Protein AF-0000000068883410 (afdb_homodimer)

Foldseek 3Di:
DPPVPQQEEEEDLVLLLCCLVVVDPSNVLSVLLLVLCVVSNHAYEYEPVSLVVLLVVQLVVLCVVQPDDPDPVSVVVSVVCSVPSSVVSSVVCVVRHDYFYQDPVLQVQLVVCCVLPVDSVLSSSQSSCVVVPGQAYEDPPPSSCVSVVNHYDYSVRSSVVSD/DPPPPQQEEEEDLVLLLCCLVVVDPSNVLSVLLLVLCVVSNHAYEYEPVSLVVLLVVQLVVLCVVQPDDPDPVSVVVSVVCSVPSSVVSSVVCVVRHDYFYQDPVLQVQLVVCCVLPVDSVLSSSQSSCVVVPGQAYEDPPPSSCVSVVRHYDYSVRSSVVSD

Organism: Bifidobacterium longum (strain NCC 2705) (NCBI:txid206672)

Nearest PDB structures (foldseek):
  5h4g-assembly1_B  TM=7.090E-01  e=4.208E-05  Pyrococcus horikoshii OT3
  7vwo-assembly3_I  TM=6.735E-01  e=4.541E-04  Mycobacterium tuberculosis H37Rv
  7by2-assembly1_B-2  TM=7.505E-01  e=1.339E-03  Klebsiella pneumoniae
  8d82-assembly1_D  TM=2.517E-01  e=3.786E+00  Homo sapiens
  2fe1-assembly1_A-2  TM=7.809E-01  e=4.037E-05  Pyrobaculum aerophilum str. IM2

Radius of gyration: 21.02 Å; Cα contacts (8 Å, |Δi|>4): 506; chains: 2; bounding box: 51×69×48 Å

Solvent-accessible surface area (backbone atoms only — not comparable to full-atom values): 16869 Å² total; per-residue (Å²): 127,83,70,83,69,73,49,27,35,22,48,33,56,66,44,52,46,18,43,74,67,53,46,65,78,49,13,58,42,33,44,45,37,55,53,47,28,56,76,66,66,30,44,38,30,30,50,40,62,39,47,47,50,47,31,52,52,47,22,50,51,41,46,67,74,42,59,84,61,89,47,64,66,58,41,49,50,32,55,51,46,34,67,46,49,20,57,52,48,46,52,52,47,60,73,65,25,51,53,34,53,39,30,50,67,38,52,52,54,16,59,69,37,43,88,71,46,88,42,64,59,62,30,37,52,53,38,34,26,57,76,68,61,31,66,29,37,34,38,84,53,63,66,60,29,69,64,35,61,88,40,38,37,35,46,67,56,50,38,64,70,66,102,127,84,71,82,70,73,50,28,38,22,48,34,58,67,43,51,47,18,42,74,66,54,47,64,78,50,13,58,41,31,43,45,38,55,50,47,29,57,75,67,66,29,45,38,30,31,50,40,61,39,46,48,50,48,30,53,52,48,21,50,50,40,46,65,74,43,58,84,61,89,47,64,66,58,40,48,49,31,53,51,47,35,68,47,49,20,58,53,49,45,50,52,47,61,72,64,26,52,54,35,53,38,31,49,66,36,52,52,54,16,60,70,37,42,90,72,47,86,42,62,58,61,29,38,53,54,38,34,26,55,75,69,62,31,64,29,36,34,40,84,53,64,68,61,29,69,65,35,60,90,40,39,38,35,44,67,54,51,38,63,69,68,102

Secondary structure (DSSP, 8-state):
-------EEEEPHHHHHHHHTT-HHHHHHHHHHHHHHHHTTPEEEEEHHHHHHHHHHHHHHHHHHS---S-HHHHHHHHHHHHHHHHHHHHHHHHHSEEEPB-HHHHHHHHTTTTT-S-HHHHHHHHHHHHTT-SEEE---HHHHHHSTTTEE-HHHHHHHH-/-------EEEEPHHHHHHHHTT-HHHHHHHHHHHHHHHHTTPEEEEEHHHHHHHHHHHHHHHHHHS---S-HHHHHHHHHHHHHHHHHHHHHHHHHSEEEPB-HHHHHHHHHTTTT-S-HHHHHHHHHHHHTT-SEEE---HHHHHHSTTTEE-HHHHHHHH-

InterPro domains:
  IPR002716 PIN domain [PF13470] (8-141)
  IPR029060 PIN-like domain superfamily [SSF88723] (6-145)

pLDDT: mean 94.66, std 9.84, range [26.55, 98.88]

Structure (mmCIF, N/CA/C/O backbone):
data_AF-0000000068883410-model_v1
#
loop_
_entity.id
_entity.type
_entity.pdbx_description
1 polymer 'PIN domain-containing protein'
#
loop_
_atom_site.group_PDB
_atom_site.id
_atom_site.type_symbol
_atom_site.label_atom_id
_atom_site.label_alt_id
_atom_site.label_comp_id
_atom_site.label_asym_id
_atom_site.label_entity_id
_atom_site.label_seq_id
_atom_site.pdbx_PDB_ins_code
_atom_site.Cartn_x
_atom_site.Cartn_y
_atom_site.Cartn_z
_atom_site.occupancy
_atom_site.B_iso_or_equiv
_atom_site.auth_seq_id
_atom_site.auth_comp_id
_atom_site.auth_asym_id
_atom_site.auth_atom_id
_atom_site.pdbx_PDB_model_num
ATOM 1 N N . MET A 1 1 ? -18.891 35.688 4.352 1 27.83 1 MET A N 1
ATOM 2 C CA . MET A 1 1 ? -18.547 34.5 3.533 1 27.83 1 MET A CA 1
ATOM 3 C C . MET A 1 1 ? -18 33.375 4.398 1 27.83 1 MET A C 1
ATOM 5 O O . MET A 1 1 ? -17.031 33.562 5.129 1 27.83 1 MET A O 1
ATOM 9 N N . THR A 1 2 ? -18.703 32.594 4.91 1 36.28 2 THR A N 1
ATOM 10 C CA . THR A 1 2 ? -18.453 31.531 5.875 1 36.28 2 THR A CA 1
ATOM 11 C C . THR A 1 2 ? -17.25 30.688 5.457 1 36.28 2 THR A C 1
ATOM 13 O O . THR A 1 2 ? -17.25 30.109 4.371 1 36.28 2 THR A O 1
ATOM 16 N N . ASP A 1 3 ? -15.922 31.062 5.625 1 40.47 3 ASP A N 1
ATOM 17 C CA . ASP A 1 3 ? -14.586 30.516 5.438 1 40.47 3 ASP A CA 1
ATOM 18 C C . ASP A 1 3 ? -14.586 29 5.605 1 40.47 3 ASP A C 1
ATOM 20 O O . ASP A 1 3 ? -14.93 28.484 6.676 1 40.47 3 ASP A O 1
ATOM 24 N N . VAL A 1 4 ? -15.219 28.25 4.707 1 49.94 4 VAL A N 1
ATOM 25 C CA . VAL A 1 4 ? -15.398 26.797 4.809 1 49.94 4 VAL A CA 1
ATOM 26 C C . VAL A 1 4 ? -14.242 26.188 5.59 1 49.94 4 VAL A C 1
ATOM 28 O O . VAL A 1 4 ? -13.117 26.125 5.09 1 49.94 4 VAL A O 1
ATOM 31 N N . SER A 1 5 ? -14.109 26.312 6.961 1 68 5 SER A N 1
ATOM 32 C CA . SER A 1 5 ? -13.188 25.953 8.031 1 68 5 SER A CA 1
ATOM 33 C C . SER A 1 5 ? -12.656 24.531 7.836 1 68 5 SER A C 1
ATOM 35 O O . SER A 1 5 ? -13.406 23.625 7.449 1 68 5 SER A O 1
ATOM 37 N N . MET A 1 6 ? -11.328 24.562 7.387 1 83.94 6 MET A N 1
ATOM 38 C CA . MET A 1 6 ? -10.594 23.297 7.293 1 83.94 6 MET A CA 1
ATOM 39 C C . MET A 1 6 ? -10.844 22.422 8.516 1 83.94 6 MET A C 1
ATOM 41 O O . MET A 1 6 ? -10.328 22.719 9.602 1 83.94 6 MET A O 1
ATOM 45 N N . GLN A 1 7 ? -11.773 21.453 8.375 1 93.31 7 GLN A N 1
ATOM 46 C CA . GLN A 1 7 ? -12.133 20.594 9.5 1 93.31 7 GLN A CA 1
ATOM 47 C C . GLN A 1 7 ? -11.391 19.25 9.43 1 93.31 7 GLN A C 1
ATOM 49 O O . GLN A 1 7 ? -11.125 18.625 10.461 1 93.31 7 GLN A O 1
ATOM 54 N N . ARG A 1 8 ? -11.07 18.797 8.219 1 98.06 8 ARG A N 1
ATOM 55 C CA . ARG A 1 8 ? -10.375 17.531 7.992 1 98.06 8 ARG A CA 1
ATOM 56 C C . ARG A 1 8 ? -9.305 17.672 6.91 1 98.06 8 ARG A C 1
ATOM 58 O O . ARG A 1 8 ? -9.57 18.219 5.84 1 98.06 8 ARG A O 1
ATOM 65 N N . ILE A 1 9 ? -8.133 17.219 7.164 1 98.5 9 ILE A N 1
ATOM 66 C CA . ILE A 1 9 ? -7.105 17.234 6.133 1 98.5 9 ILE A CA 1
ATOM 67 C C . ILE A 1 9 ? -6.41 15.875 6.07 1 98.5 9 ILE A C 1
ATOM 69 O O . ILE A 1 9 ? -6.207 15.227 7.098 1 98.5 9 ILE A O 1
ATOM 73 N N . LEU A 1 10 ? -6.156 15.383 4.926 1 98.88 10 LEU A N 1
ATOM 74 C CA . LEU A 1 10 ? -5.406 14.148 4.75 1 98.88 10 LEU A CA 1
ATOM 75 C C . LEU A 1 10 ? -3.928 14.438 4.512 1 98.88 10 LEU A C 1
ATOM 77 O O . LEU A 1 10 ? -3.582 15.25 3.648 1 98.88 10 LEU A O 1
ATOM 81 N N . LEU A 1 11 ? -3.1 13.852 5.309 1 98.88 11 LEU A N 1
ATOM 82 C CA . LEU A 1 11 ? -1.655 14.023 5.195 1 98.88 11 LEU A CA 1
ATOM 83 C C . LEU A 1 11 ? -1.06 13 4.234 1 98.88 11 LEU A C 1
ATOM 85 O O . LEU A 1 11 ? -1.261 11.797 4.402 1 98.88 11 LEU A O 1
ATOM 89 N N . ASP A 1 12 ? -0.407 13.469 3.266 1 98.38 12 ASP A N 1
ATOM 90 C CA . ASP A 1 12 ? 0.327 12.594 2.357 1 98.38 12 ASP A CA 1
ATOM 91 C C . ASP A 1 12 ? 1.385 11.789 3.107 1 98.38 12 ASP A C 1
ATOM 93 O O . ASP A 1 12 ? 1.812 12.18 4.195 1 98.38 12 ASP A O 1
ATOM 97 N N . THR A 1 13 ? 1.767 10.688 2.545 1 98.12 13 THR A N 1
ATOM 98 C CA . THR A 1 13 ? 2.686 9.766 3.203 1 98.12 13 THR A CA 1
ATOM 99 C C . THR A 1 13 ? 4.004 10.461 3.535 1 98.12 13 THR A C 1
ATOM 101 O O . THR A 1 13 ? 4.516 10.336 4.648 1 98.12 13 THR A O 1
ATOM 104 N N . ASN A 1 14 ? 4.52 11.266 2.574 1 96.88 14 ASN A N 1
ATOM 105 C CA . ASN A 1 14 ? 5.828 11.883 2.768 1 96.88 14 ASN A CA 1
ATOM 106 C C . ASN A 1 14 ? 5.789 12.945 3.863 1 96.88 14 ASN A C 1
ATOM 108 O O . ASN A 1 14 ? 6.781 13.156 4.566 1 96.88 14 ASN A O 1
ATOM 112 N N . VAL A 1 15 ? 4.668 13.617 4.043 1 98.12 15 VAL A N 1
ATOM 113 C CA . VAL A 1 15 ? 4.523 14.602 5.117 1 98.12 15 VAL A CA 1
ATOM 114 C C . VAL A 1 15 ? 4.57 13.891 6.469 1 98.12 15 VAL A C 1
ATOM 116 O O . VAL A 1 15 ? 5.223 14.367 7.402 1 98.12 15 VAL A O 1
ATOM 119 N N . LEU A 1 16 ? 3.904 12.766 6.586 1 98.5 16 LEU A N 1
ATOM 120 C CA . LEU A 1 16 ? 3.941 11.969 7.809 1 98.5 16 LEU A CA 1
ATOM 121 C C . LEU A 1 16 ? 5.355 11.477 8.094 1 98.5 16 LEU A C 1
ATOM 123 O O . LEU A 1 16 ? 5.812 11.523 9.242 1 98.5 16 LEU A O 1
ATOM 127 N N . LEU A 1 17 ? 6.055 11.031 7.062 1 97.88 17 LEU A N 1
ATOM 128 C CA . LEU A 1 17 ? 7.418 10.547 7.23 1 97.88 17 LEU A CA 1
ATOM 129 C C . LEU A 1 17 ? 8.344 11.672 7.684 1 97.88 17 LEU A C 1
ATOM 131 O O . LEU A 1 17 ? 9.25 11.445 8.492 1 97.88 17 LEU A O 1
ATOM 135 N N . ASP A 1 18 ? 8.141 12.891 7.121 1 97.25 18 ASP A N 1
ATOM 136 C CA . ASP A 1 18 ? 8.914 14.047 7.555 1 97.25 18 ASP A CA 1
ATOM 137 C C . ASP A 1 18 ? 8.766 14.281 9.062 1 97.25 18 ASP A C 1
ATOM 139 O O . ASP A 1 18 ? 9.742 14.562 9.75 1 97.25 18 ASP A O 1
ATOM 143 N N . TYR A 1 19 ? 7.609 14.109 9.516 1 97.5 19 TYR A N 1
ATOM 144 C CA . TYR A 1 19 ? 7.316 14.297 10.93 1 97.5 19 TYR A CA 1
ATOM 145 C C . TYR A 1 19 ? 7.91 13.164 11.766 1 97.5 19 TYR A C 1
ATOM 147 O O . TYR A 1 19 ? 8.602 13.414 12.758 1 97.5 19 TYR A O 1
ATOM 155 N N . LEU A 1 20 ? 7.707 11.898 11.383 1 97.5 20 LEU A N 1
ATOM 156 C CA . LEU A 1 20 ? 8.023 10.711 12.172 1 97.5 20 LEU A CA 1
ATOM 157 C C . LEU A 1 20 ? 9.531 10.508 12.258 1 97.5 20 LEU A C 1
ATOM 159 O O . LEU A 1 20 ? 10.047 10.102 13.305 1 97.5 20 LEU A O 1
ATOM 163 N N . LEU A 1 21 ? 10.266 10.812 11.148 1 94.81 21 LEU A N 1
ATOM 164 C CA . LEU A 1 21 ? 11.695 10.539 11.086 1 94.81 21 LEU A CA 1
ATOM 165 C C . LEU A 1 21 ? 12.508 11.82 11.234 1 94.81 21 LEU A C 1
ATOM 167 O O . LEU A 1 21 ? 13.734 11.805 11.094 1 94.81 21 LEU A O 1
ATOM 171 N N . HIS A 1 22 ? 11.781 12.961 11.492 1 92.75 22 HIS A N 1
ATOM 172 C CA . HIS A 1 22 ? 12.43 14.25 11.695 1 92.75 22 HIS A CA 1
ATOM 173 C C . HIS A 1 22 ? 13.422 14.555 10.57 1 92.75 22 HIS A C 1
ATOM 175 O O . HIS A 1 22 ? 14.578 14.875 10.836 1 92.75 22 HIS A O 1
ATOM 181 N N . ARG A 1 23 ? 12.93 14.406 9.438 1 89.12 23 ARG A N 1
ATOM 182 C CA . ARG A 1 23 ? 13.773 14.586 8.266 1 89.12 23 ARG A CA 1
ATOM 183 C C . ARG A 1 23 ? 14.039 16.062 7.996 1 89.12 23 ARG A C 1
ATOM 185 O O . ARG A 1 23 ? 13.227 16.734 7.359 1 89.12 23 ARG A O 1
ATOM 192 N N . ASP A 1 24 ? 14.984 16.734 8.602 1 84.5 24 ASP A N 1
ATOM 193 C CA . ASP A 1 24 ? 15.57 18.062 8.406 1 84.5 24 ASP A CA 1
ATOM 194 C C . ASP A 1 24 ? 14.492 19.141 8.43 1 84.5 24 ASP A C 1
ATOM 196 O O . ASP A 1 24 ? 13.664 19.188 9.344 1 84.5 24 ASP A O 1
ATOM 200 N N . ASP A 1 25 ? 14.602 20.062 7.266 1 82.25 25 ASP A N 1
ATOM 201 C CA . ASP A 1 25 ? 13.719 21.219 7.184 1 82.25 25 ASP A CA 1
ATOM 202 C C . AS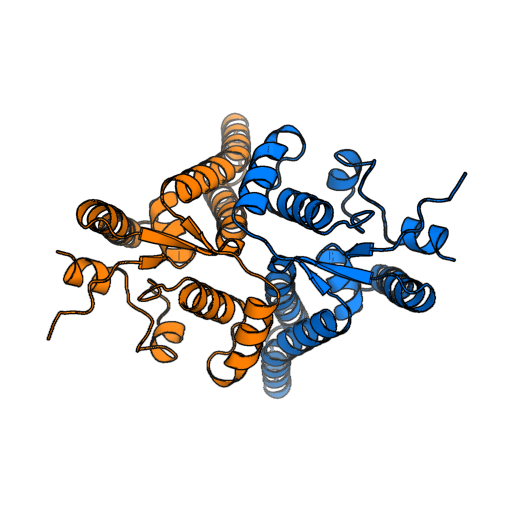P A 1 25 ? 12.266 20.781 7 1 82.25 25 ASP A C 1
ATOM 204 O O . ASP A 1 25 ? 11.344 21.453 7.492 1 82.25 25 ASP A O 1
ATOM 208 N N . HIS A 1 26 ? 12.055 19.719 6.52 1 87.88 26 HIS A N 1
ATOM 209 C CA . HIS A 1 26 ? 10.703 19.234 6.32 1 87.88 26 HIS A CA 1
ATOM 210 C C . HIS A 1 26 ? 10.062 18.828 7.645 1 87.88 26 HIS A C 1
ATOM 212 O O . HIS A 1 26 ? 8.836 18.875 7.793 1 87.88 26 HIS A O 1
ATOM 218 N N . ALA A 1 27 ? 10.914 18.531 8.539 1 93.75 27 ALA A N 1
ATOM 219 C CA . ALA A 1 27 ? 10.414 18.094 9.844 1 93.75 27 ALA A CA 1
ATOM 220 C C . ALA A 1 27 ? 9.711 19.234 10.57 1 93.75 27 ALA A C 1
ATOM 222 O O . ALA A 1 27 ? 8.625 19.047 11.125 1 93.75 27 ALA A O 1
ATOM 223 N N . LYS A 1 28 ? 10.297 20.422 10.516 1 94.88 28 LYS A N 1
ATOM 224 C CA . LYS A 1 28 ? 9.727 21.578 11.219 1 94.88 28 LYS A CA 1
ATOM 225 C C . LYS A 1 28 ? 8.352 21.922 10.672 1 94.88 28 LYS A C 1
ATOM 227 O O . LYS A 1 28 ? 7.422 22.203 11.438 1 94.88 28 LYS A O 1
ATOM 232 N N . MET A 1 29 ? 8.242 21.922 9.414 1 95.44 29 MET A N 1
ATOM 233 C CA . MET A 1 29 ? 6.969 22.25 8.789 1 95.44 29 MET A CA 1
ATOM 234 C C . MET A 1 29 ? 5.918 21.188 9.086 1 95.44 29 MET A C 1
ATOM 236 O O . MET A 1 29 ? 4.762 21.516 9.359 1 95.44 29 MET A O 1
ATOM 240 N N . ALA A 1 30 ? 6.266 19.953 8.953 1 97.38 30 ALA A N 1
ATOM 241 C CA . ALA A 1 30 ? 5.352 18.859 9.266 1 97.38 30 ALA A CA 1
ATOM 242 C C . ALA A 1 30 ? 4.895 18.922 10.727 1 97.38 30 ALA A C 1
ATOM 244 O O . ALA A 1 30 ? 3.717 18.719 11.023 1 97.38 30 ALA A O 1
ATOM 245 N N . GLU A 1 31 ? 5.859 19.234 11.594 1 97.25 31 GLU A N 1
ATOM 246 C CA . GLU A 1 31 ? 5.539 19.391 13.016 1 97.25 31 GLU A CA 1
ATOM 247 C C . GLU A 1 31 ? 4.543 20.516 13.234 1 97.25 31 GLU A C 1
ATOM 249 O O . GLU A 1 31 ? 3.611 20.391 14.031 1 97.25 31 GLU A O 1
ATOM 254 N N . ALA A 1 32 ? 4.801 21.594 12.578 1 96.94 32 ALA A N 1
ATOM 255 C CA . ALA A 1 32 ? 3.898 22.75 12.688 1 96.94 32 ALA A CA 1
ATOM 256 C C . ALA A 1 32 ? 2.496 22.391 12.203 1 96.94 32 ALA A C 1
ATOM 258 O O . ALA A 1 32 ? 1.502 22.797 12.812 1 96.94 32 ALA A O 1
ATOM 259 N N . VAL A 1 33 ? 2.359 21.625 11.133 1 97.31 33 VAL A N 1
ATOM 260 C CA . VAL A 1 33 ? 1.067 21.172 10.625 1 97.31 33 VAL A CA 1
ATOM 261 C C . VAL A 1 33 ? 0.343 20.359 11.688 1 97.31 33 VAL A C 1
ATOM 263 O O . VAL A 1 33 ? -0.839 20.578 11.953 1 97.31 33 VAL A O 1
ATOM 266 N N . MET A 1 34 ? 1.041 19.453 12.312 1 97.25 34 MET A N 1
ATOM 267 C CA . MET A 1 34 ? 0.454 18.594 13.344 1 97.25 34 MET A CA 1
ATOM 268 C C . MET A 1 34 ? 0.001 19.422 14.539 1 97.25 34 MET A C 1
ATOM 270 O O . MET A 1 34 ? -1.107 19.234 15.047 1 97.25 34 MET A O 1
ATOM 274 N N . GLU A 1 35 ? 0.875 20.312 14.961 1 96.44 35 GLU A N 1
ATOM 275 C CA . GLU A 1 35 ? 0.597 21.141 16.141 1 96.44 35 GLU A CA 1
ATOM 276 C C . GLU A 1 35 ? -0.593 22.062 15.891 1 96.44 35 GLU A C 1
ATOM 278 O O . GLU A 1 35 ? -1.497 22.156 16.719 1 96.44 35 GLU A O 1
ATOM 283 N N . LEU A 1 36 ? -0.567 22.719 14.789 1 95.44 36 LEU A N 1
ATOM 284 C CA . LEU A 1 36 ? -1.645 23.641 14.453 1 95.44 36 LEU A CA 1
ATOM 285 C C . LEU A 1 36 ? -2.945 22.891 14.195 1 95.44 36 LEU A C 1
ATOM 287 O O . LEU A 1 36 ? -4.027 23.391 14.508 1 95.44 36 LEU A O 1
ATOM 291 N N . GLY A 1 37 ? -2.826 21.688 13.539 1 95.31 37 GLY A N 1
ATOM 292 C CA . GLY A 1 37 ? -4.008 20.859 13.406 1 95.31 37 GLY A CA 1
ATOM 293 C C . GLY A 1 37 ? -4.668 20.547 14.734 1 95.31 37 GLY A C 1
ATOM 294 O O . GLY A 1 37 ? -5.883 20.672 14.875 1 95.31 37 GLY A O 1
ATOM 295 N N . ALA A 1 38 ? -3.887 20.172 15.695 1 94.56 38 ALA A N 1
ATOM 296 C CA . ALA A 1 38 ? -4.383 19.859 17.031 1 94.56 38 ALA A CA 1
ATOM 297 C C . ALA A 1 38 ? -4.973 21.094 17.703 1 94.56 38 ALA A C 1
ATOM 299 O O . ALA A 1 38 ? -6.07 21.047 18.25 1 94.56 38 ALA A O 1
ATOM 300 N N . LYS A 1 39 ? -4.301 22.203 17.656 1 95.44 39 LYS A N 1
ATOM 301 C CA . LYS A 1 39 ? -4.715 23.453 18.297 1 95.44 39 LYS A CA 1
ATOM 302 C C . LYS A 1 39 ? -6.055 23.938 17.734 1 95.44 39 LYS A C 1
ATOM 304 O O . LYS A 1 39 ? -6.871 24.5 18.469 1 95.44 39 LYS A O 1
ATOM 309 N N . ASN A 1 40 ? -6.254 23.75 16.469 1 96.12 40 ASN A N 1
ATOM 310 C CA . ASN A 1 40 ? -7.453 24.234 15.805 1 96.12 40 ASN A CA 1
ATOM 311 C C . ASN A 1 40 ? -8.523 23.156 15.703 1 96.12 40 ASN A C 1
ATOM 313 O O . ASN A 1 40 ? -9.492 23.297 14.961 1 96.12 40 ASN A O 1
ATOM 317 N N . ASN A 1 41 ? -8.297 22.031 16.328 1 96.19 41 ASN A N 1
ATOM 318 C CA . ASN A 1 41 ? -9.234 20.922 16.391 1 96.19 41 ASN A CA 1
ATOM 319 C C . ASN A 1 41 ? -9.539 20.375 15 1 96.19 41 ASN A C 1
ATOM 321 O O . ASN A 1 41 ? -10.703 20.125 14.664 1 96.19 41 ASN A O 1
ATOM 325 N N . ILE A 1 42 ? -8.57 20.344 14.18 1 97.81 42 ILE A N 1
ATOM 326 C CA . ILE A 1 42 ? -8.68 19.766 12.844 1 97.81 42 ILE A CA 1
ATOM 327 C C . ILE A 1 42 ? -8.43 18.266 12.922 1 97.81 42 ILE A C 1
ATOM 329 O O . ILE A 1 42 ? -7.508 17.812 13.602 1 97.81 42 ILE A O 1
ATOM 333 N N . THR A 1 43 ? -9.273 17.484 12.25 1 98.31 43 THR A N 1
ATOM 334 C CA . THR A 1 43 ? -9.062 16.047 12.156 1 98.31 43 THR A CA 1
ATOM 335 C C . THR A 1 43 ? -8.008 15.719 11.102 1 98.31 43 THR A C 1
ATOM 337 O O . THR A 1 43 ? -8.156 16.078 9.938 1 98.31 43 THR A O 1
ATOM 340 N N . LEU A 1 44 ? -6.988 15.07 11.508 1 98.69 44 LEU A N 1
ATOM 341 C CA . LEU A 1 44 ? -5.953 14.625 10.586 1 98.69 44 LEU A CA 1
ATOM 342 C C . LEU A 1 44 ? -6.246 13.211 10.086 1 98.69 44 LEU A C 1
ATOM 344 O O . LEU A 1 44 ? -6.621 12.336 10.867 1 98.69 44 LEU A O 1
ATOM 348 N N . LEU A 1 45 ? -6.117 13.047 8.797 1 98.88 45 LEU A N 1
ATOM 349 C CA . LEU A 1 45 ? -6.414 11.766 8.172 1 98.88 45 LEU A CA 1
ATOM 350 C C . LEU A 1 45 ? -5.16 11.164 7.551 1 98.88 45 LEU A C 1
ATOM 352 O O . LEU A 1 45 ? -4.266 11.891 7.113 1 98.88 45 LEU A O 1
ATOM 356 N N . CYS A 1 46 ? -5.133 9.875 7.551 1 98.88 46 CYS A N 1
ATOM 357 C CA . CYS A 1 46 ? -4.109 9.078 6.883 1 98.88 46 CYS A CA 1
ATOM 358 C C . CYS A 1 46 ? -4.742 7.93 6.098 1 98.88 46 CYS A C 1
ATOM 360 O O . CYS A 1 46 ? -5.559 7.184 6.633 1 98.88 46 CYS A O 1
ATOM 362 N N . ALA A 1 47 ? -4.398 7.828 4.836 1 98.81 47 ALA A N 1
ATOM 363 C CA . ALA A 1 47 ? -4.879 6.676 4.078 1 98.81 47 ALA A CA 1
ATOM 364 C C . ALA A 1 47 ? -4.293 5.375 4.629 1 98.81 47 ALA A C 1
ATOM 366 O O . ALA A 1 47 ? -3.115 5.32 4.984 1 98.81 47 ALA A O 1
ATOM 367 N N . SER A 1 48 ? -5.078 4.309 4.688 1 98.69 48 SER A N 1
ATOM 368 C CA . SER A 1 48 ? -4.633 3.035 5.242 1 98.69 48 SER A CA 1
ATOM 369 C C . SER A 1 48 ? -3.404 2.512 4.508 1 98.69 48 SER A C 1
ATOM 371 O O . SER A 1 48 ? -2.498 1.949 5.125 1 98.69 48 SER A O 1
ATOM 373 N N . LEU A 1 49 ? -3.314 2.754 3.221 1 97.62 49 LEU A N 1
ATOM 374 C CA . LEU A 1 49 ? -2.191 2.271 2.422 1 97.62 49 LEU A CA 1
ATOM 375 C C . LEU A 1 49 ? -0.896 2.959 2.838 1 97.62 49 LEU A C 1
ATOM 377 O O . LEU A 1 49 ? 0.191 2.406 2.652 1 97.62 49 LEU A O 1
ATOM 381 N N . SER A 1 50 ? -0.957 4.16 3.396 1 98.31 50 SER A N 1
ATOM 382 C CA . SER A 1 50 ? 0.225 4.918 3.787 1 98.31 50 SER A CA 1
ATOM 383 C C . SER A 1 50 ? 0.943 4.262 4.961 1 98.31 50 SER A C 1
ATOM 385 O O . SER A 1 50 ? 2.164 4.375 5.09 1 98.31 50 SER A O 1
ATOM 387 N N . LEU A 1 51 ? 0.196 3.541 5.809 1 98.44 51 LEU A N 1
ATOM 388 C CA . LEU A 1 51 ? 0.798 2.914 6.98 1 98.44 51 LEU A CA 1
ATOM 389 C C . LEU A 1 51 ? 1.835 1.875 6.57 1 98.44 51 LEU A C 1
ATOM 391 O O . LEU A 1 51 ? 2.91 1.795 7.168 1 98.44 51 LEU A O 1
ATOM 395 N N . LYS A 1 52 ? 1.487 1.097 5.57 1 96.69 52 LYS A N 1
ATOM 396 C CA . LYS A 1 52 ? 2.457 0.105 5.113 1 96.69 52 LYS A CA 1
ATOM 397 C C . LYS A 1 52 ? 3.695 0.776 4.527 1 96.69 52 LYS A C 1
ATOM 399 O O . LYS A 1 52 ? 4.816 0.318 4.746 1 96.69 52 LYS A O 1
ATOM 404 N N . ASP A 1 53 ? 3.486 1.866 3.787 1 97.06 53 ASP A N 1
ATOM 405 C CA . ASP A 1 53 ? 4.609 2.605 3.223 1 97.06 53 ASP A CA 1
ATOM 406 C C . ASP A 1 53 ? 5.488 3.197 4.324 1 97.06 53 ASP A C 1
ATOM 408 O O . ASP A 1 53 ? 6.715 3.199 4.211 1 97.06 53 ASP A O 1
ATOM 412 N N . ILE A 1 54 ? 4.891 3.676 5.312 1 98 54 ILE A N 1
ATOM 413 C CA . ILE A 1 54 ? 5.609 4.25 6.441 1 98 54 ILE A CA 1
ATOM 414 C C . ILE A 1 54 ? 6.457 3.176 7.117 1 98 54 ILE A C 1
ATOM 416 O O . ILE A 1 54 ? 7.621 3.406 7.445 1 98 54 ILE A O 1
ATOM 420 N N . ALA A 1 55 ? 5.902 2.004 7.309 1 97.5 55 ALA A N 1
ATOM 421 C CA . ALA A 1 55 ? 6.641 0.896 7.91 1 97.5 55 ALA A CA 1
ATOM 422 C C . ALA A 1 55 ? 7.875 0.548 7.078 1 97.5 55 ALA A C 1
ATOM 424 O O . ALA A 1 55 ? 8.984 0.466 7.609 1 97.5 55 ALA A O 1
ATOM 425 N N . TYR A 1 56 ? 7.645 0.464 5.844 1 95.19 56 TYR A N 1
ATOM 426 C CA . TYR A 1 56 ? 8.719 0.084 4.934 1 95.19 56 TYR A CA 1
ATOM 427 C C . TYR A 1 56 ? 9.789 1.167 4.867 1 95.19 56 TYR A C 1
ATOM 429 O O . TYR A 1 56 ? 10.977 0.881 5.012 1 95.19 56 TYR A O 1
ATOM 437 N N . LEU A 1 57 ? 9.398 2.387 4.672 1 96.19 57 LEU A N 1
ATOM 438 C CA . LEU A 1 57 ? 10.32 3.488 4.434 1 96.19 57 LEU A CA 1
ATOM 439 C C . LEU A 1 57 ? 11.078 3.85 5.711 1 96.19 57 LEU A C 1
ATOM 441 O O . LEU A 1 57 ? 12.242 4.25 5.652 1 96.19 57 LEU A O 1
ATOM 445 N N . SER A 1 58 ? 10.438 3.734 6.82 1 97.19 58 SER A N 1
ATOM 446 C CA . SER A 1 58 ? 11.125 4.008 8.078 1 97.19 58 SER A CA 1
ATOM 447 C C . SER A 1 58 ? 12.188 2.951 8.367 1 97.19 58 SER A C 1
ATOM 449 O O . SER A 1 58 ? 13.289 3.277 8.812 1 97.19 58 SER A O 1
ATOM 451 N N . SER A 1 59 ? 11.898 1.686 8.117 1 96.44 59 SER A N 1
ATOM 452 C CA . SER A 1 59 ? 12.891 0.625 8.258 1 96.44 59 SER A CA 1
ATOM 453 C C . SER A 1 59 ? 14.078 0.852 7.328 1 96.44 59 SER A C 1
ATOM 455 O O . SER A 1 59 ? 15.234 0.723 7.746 1 96.44 59 SER A O 1
ATOM 457 N N . SER A 1 60 ? 13.758 1.187 6.109 1 94.56 60 SER A N 1
ATOM 458 C CA . SER A 1 60 ? 14.797 1.433 5.113 1 94.56 60 SER A CA 1
ATOM 459 C C . SER A 1 60 ? 15.688 2.605 5.516 1 94.56 60 SER A C 1
ATOM 461 O O . SER A 1 60 ? 16.906 2.566 5.32 1 94.56 60 SER A O 1
ATOM 463 N N . ALA A 1 61 ? 15.086 3.631 6.035 1 93.5 61 ALA A N 1
ATOM 464 C CA . ALA A 1 61 ? 15.828 4.809 6.473 1 93.5 61 ALA A CA 1
ATOM 465 C C . ALA A 1 61 ? 16.828 4.445 7.562 1 93.5 61 ALA A C 1
ATOM 467 O O . ALA A 1 61 ? 17.984 4.91 7.539 1 93.5 61 ALA A O 1
ATOM 468 N N . ILE A 1 62 ? 16.453 3.584 8.477 1 93.56 62 ILE A N 1
ATOM 469 C CA . ILE A 1 62 ? 17.328 3.152 9.562 1 93.56 62 ILE A CA 1
ATOM 470 C C . ILE A 1 62 ? 18.484 2.324 9 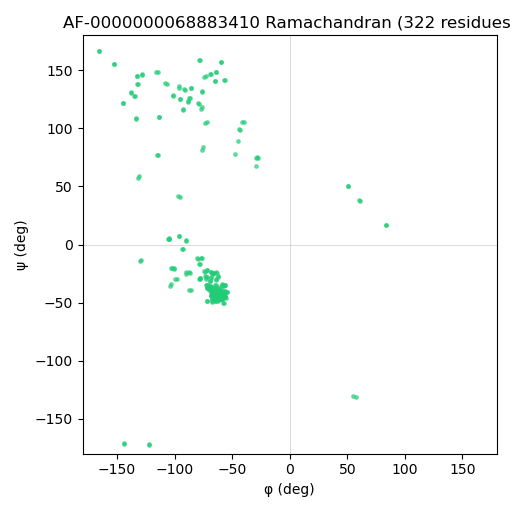1 93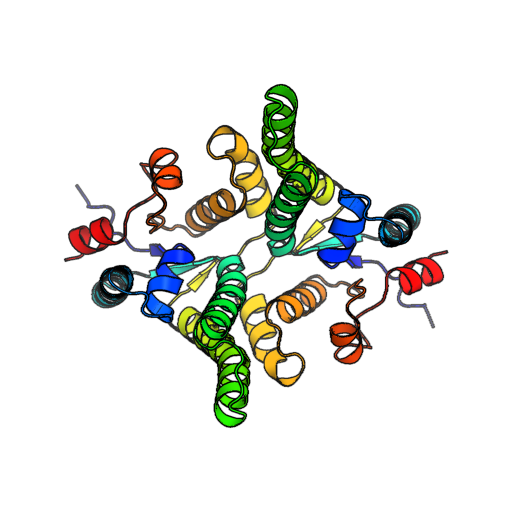.56 62 ILE A C 1
ATOM 472 O O . ILE A 1 62 ? 19.641 2.531 9.367 1 93.56 62 ILE A O 1
ATOM 476 N N . ARG A 1 63 ? 18.188 1.46 8.109 1 92.62 63 ARG A N 1
ATOM 477 C CA . ARG A 1 63 ? 19.203 0.594 7.523 1 92.62 63 ARG A CA 1
ATOM 478 C C . ARG A 1 63 ? 20.219 1.407 6.734 1 92.62 63 ARG A C 1
ATOM 480 O O . ARG A 1 63 ? 21.406 1.05 6.68 1 92.62 63 ARG A O 1
ATOM 487 N N . ARG A 1 64 ? 19.766 2.43 6.117 1 91.81 64 ARG A N 1
ATOM 488 C CA . ARG A 1 64 ? 20.641 3.293 5.34 1 91.81 64 ARG A CA 1
ATOM 489 C C . ARG A 1 64 ? 21.531 4.125 6.25 1 91.81 64 ARG A C 1
ATOM 491 O O . ARG A 1 64 ? 22.703 4.383 5.922 1 91.81 64 ARG A O 1
ATOM 498 N N . GLU A 1 65 ? 20.969 4.539 7.332 1 88.75 65 GLU A N 1
ATOM 499 C CA . GLU A 1 65 ? 21.703 5.379 8.273 1 88.75 65 GLU A CA 1
ATOM 500 C C . GLU A 1 65 ? 22.766 4.574 9.008 1 88.75 65 GLU A C 1
ATOM 502 O O . GLU A 1 65 ? 23.859 5.082 9.281 1 88.75 65 GLU A O 1
ATOM 507 N N . PHE A 1 66 ? 22.406 3.307 9.289 1 89.31 66 PHE A N 1
ATOM 508 C CA . PHE A 1 66 ? 23.328 2.441 10.023 1 89.31 66 PHE A CA 1
ATOM 509 C C . PHE A 1 66 ? 23.797 1.289 9.148 1 89.31 66 PHE A C 1
ATOM 511 O O . PHE A 1 66 ? 23.391 0.142 9.352 1 89.31 66 PHE A O 1
ATOM 518 N N . LYS A 1 67 ? 24.672 1.521 8.289 1 88.19 67 LYS A N 1
ATOM 519 C CA . LYS A 1 67 ? 25.156 0.468 7.406 1 88.19 67 LYS A CA 1
ATOM 520 C C . LYS A 1 67 ? 25.984 -0.559 8.18 1 88.19 67 LYS A C 1
ATOM 522 O O . LYS A 1 67 ? 26.656 -0.215 9.156 1 88.19 67 LYS A O 1
ATOM 527 N N . PRO A 1 68 ? 25.828 -1.742 7.68 1 86.62 68 PRO A N 1
ATOM 528 C CA . PRO A 1 68 ? 26.641 -2.742 8.375 1 86.62 68 PRO A CA 1
ATOM 529 C C . PRO A 1 68 ? 28.125 -2.395 8.375 1 86.62 68 PRO A C 1
ATOM 531 O O . PRO A 1 68 ? 28.641 -1.863 7.383 1 86.62 68 PRO A O 1
ATOM 534 N N . ASN A 1 69 ? 28.719 -2.684 9.5 1 90.75 69 ASN A N 1
ATOM 535 C CA . ASN A 1 69 ? 30.156 -2.451 9.695 1 90.75 69 ASN A CA 1
ATOM 536 C C . ASN A 1 69 ? 30.797 -3.545 10.547 1 90.75 69 ASN A C 1
ATOM 538 O O . ASN A 1 69 ? 30.203 -4.613 10.727 1 90.75 69 ASN A O 1
ATOM 542 N N . GLU A 1 70 ? 31.969 -3.262 10.867 1 91.19 70 GLU A N 1
ATOM 543 C CA . GLU A 1 70 ? 32.688 -4.32 11.578 1 91.19 70 GLU A CA 1
ATOM 544 C C . GLU A 1 70 ? 32.281 -4.383 13.047 1 91.19 70 GLU A C 1
ATOM 546 O O . GLU A 1 70 ? 32.531 -5.371 13.727 1 91.19 70 GLU A O 1
ATOM 551 N N . SER A 1 71 ? 31.688 -3.363 13.469 1 93.25 71 SER A N 1
ATOM 552 C CA . SER A 1 71 ? 31.281 -3.307 14.867 1 93.25 71 SER A CA 1
ATOM 553 C C . SER A 1 71 ? 30.031 -4.156 15.125 1 93.25 71 SER A C 1
ATOM 555 O O . SER A 1 71 ? 28.969 -3.879 14.586 1 93.25 71 SER A O 1
ATOM 557 N N . GLU A 1 72 ? 30.188 -5.145 15.922 1 92.88 72 GLU A N 1
ATOM 558 C CA . GLU A 1 72 ? 29.078 -6.027 16.281 1 92.88 72 GLU A CA 1
ATOM 559 C C . GLU A 1 72 ? 27.969 -5.266 16.984 1 92.88 72 GLU A C 1
ATOM 561 O O . GLU A 1 72 ? 26.781 -5.496 16.734 1 92.88 72 GLU A O 1
ATOM 566 N N . VAL A 1 73 ? 28.344 -4.375 17.828 1 92.12 73 VAL A N 1
ATOM 567 C CA . VAL A 1 73 ? 27.391 -3.594 18.609 1 92.12 73 VAL A CA 1
ATOM 568 C C . VAL A 1 73 ? 26.562 -2.717 17.688 1 92.12 73 VAL A C 1
ATOM 570 O O . VAL A 1 73 ? 25.328 -2.645 17.828 1 92.12 73 VAL A O 1
ATOM 573 N N . GLU A 1 74 ? 27.188 -2.123 16.703 1 90.5 74 GLU A N 1
ATOM 574 C CA . GLU A 1 74 ? 26.484 -1.258 15.766 1 90.5 74 GLU A CA 1
ATOM 575 C C . GLU A 1 74 ? 25.547 -2.064 14.875 1 90.5 74 GLU A C 1
ATOM 577 O O . GLU A 1 74 ? 24.422 -1.629 14.586 1 90.5 74 GLU A O 1
ATOM 582 N N . ASN A 1 75 ? 25.984 -3.191 14.555 1 93.38 75 ASN A N 1
ATOM 583 C CA . ASN A 1 75 ? 25.156 -4.062 13.727 1 93.38 75 ASN A CA 1
ATOM 584 C C . ASN A 1 75 ? 23.938 -4.562 14.5 1 93.38 75 ASN A C 1
ATOM 586 O O . ASN A 1 75 ? 22.828 -4.648 13.945 1 93.38 75 ASN A O 1
ATOM 590 N N . PHE A 1 76 ? 24.234 -4.816 15.695 1 93.31 76 PHE A N 1
ATOM 591 C CA . PHE A 1 76 ? 23.141 -5.219 16.562 1 93.31 76 PHE A CA 1
ATOM 592 C C . PHE A 1 76 ? 22.141 -4.082 16.719 1 93.31 76 PHE A C 1
ATOM 594 O O . PHE A 1 76 ? 20.922 -4.289 16.625 1 93.31 76 PHE A O 1
ATOM 601 N N . THR A 1 77 ? 22.625 -2.895 16.969 1 92 77 THR A N 1
ATOM 602 C CA . THR A 1 77 ? 21.781 -1.716 17.141 1 92 77 THR A CA 1
ATOM 603 C C . THR A 1 77 ? 20.984 -1.432 15.875 1 92 77 THR A C 1
ATOM 605 O O . THR A 1 77 ? 19.797 -1.12 15.945 1 92 77 THR A O 1
ATOM 608 N N . ARG A 1 78 ? 21.516 -1.525 14.766 1 92.62 78 ARG A N 1
ATOM 609 C CA . ARG A 1 78 ? 20.875 -1.354 13.477 1 92.62 78 ARG A CA 1
ATOM 610 C C . ARG A 1 78 ? 19.703 -2.326 13.312 1 92.62 78 ARG A C 1
ATOM 612 O O . ARG A 1 78 ? 18.609 -1.932 12.906 1 92.62 78 ARG A O 1
ATOM 619 N N . GLY A 1 79 ? 19.969 -3.602 13.578 1 92.38 79 GLY A N 1
ATOM 620 C CA . GLY A 1 79 ? 18.922 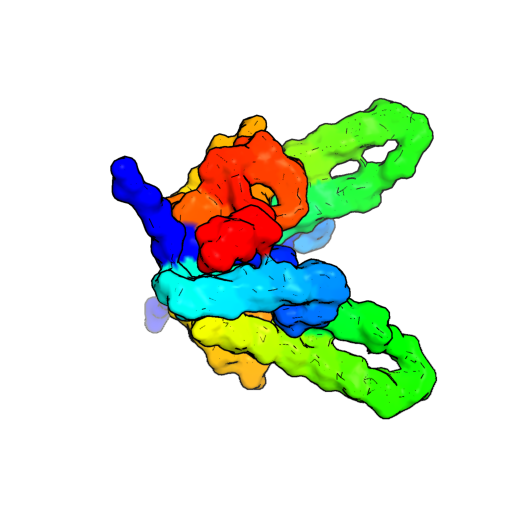-4.613 13.531 1 92.38 79 GLY A CA 1
ATOM 621 C C . GLY A 1 79 ? 17.781 -4.332 14.477 1 92.38 79 GLY A C 1
ATOM 622 O O . GLY A 1 79 ? 16.609 -4.438 14.086 1 92.38 79 GLY A O 1
ATOM 623 N N . PHE A 1 80 ? 18.172 -3.914 15.617 1 93.69 80 PHE A N 1
ATOM 624 C CA . PHE A 1 80 ? 17.188 -3.621 16.656 1 93.69 80 PHE A CA 1
ATOM 625 C C . PHE A 1 80 ? 16.312 -2.441 16.25 1 93.69 80 PHE A C 1
ATOM 627 O O . PHE A 1 80 ? 15.086 -2.529 16.312 1 93.69 80 PHE A O 1
ATOM 634 N N . LEU A 1 81 ? 16.891 -1.425 15.789 1 94.06 81 LEU A N 1
ATOM 635 C CA . LEU A 1 81 ? 16.156 -0.221 15.414 1 94.06 81 LEU A CA 1
ATOM 636 C C . LEU A 1 81 ? 15.32 -0.463 14.172 1 94.06 81 LEU A C 1
ATOM 638 O O . LEU A 1 81 ? 14.172 -0.02 14.094 1 94.06 81 LEU A O 1
ATOM 642 N N . SER A 1 82 ? 15.836 -1.198 13.234 1 94.56 82 SER A N 1
ATOM 643 C CA . SER A 1 82 ? 15.133 -1.442 11.984 1 94.56 82 SER A CA 1
ATOM 644 C C . SER A 1 82 ? 13.898 -2.303 12.203 1 94.56 82 SER A C 1
ATOM 646 O O . SER A 1 82 ? 12.945 -2.248 11.414 1 94.56 82 SER A O 1
ATOM 648 N N . SER A 1 83 ? 13.914 -3.078 13.297 1 93.25 83 SER A N 1
ATOM 649 C CA . SER A 1 83 ? 12.789 -3.955 13.594 1 93.25 83 SER A CA 1
ATOM 650 C C . SER A 1 83 ? 11.75 -3.248 14.453 1 93.25 83 SER A C 1
ATOM 652 O O . SER A 1 83 ? 10.57 -3.604 14.43 1 93.25 83 SER A O 1
ATOM 654 N N . ARG A 1 84 ? 12.109 -2.242 15.227 1 95.38 84 ARG A N 1
ATOM 655 C CA . ARG A 1 84 ? 11.227 -1.644 16.219 1 95.38 84 ARG A CA 1
ATOM 656 C C . ARG A 1 84 ? 10.664 -0.316 15.719 1 95.38 84 ARG A C 1
ATOM 658 O O . ARG A 1 84 ? 9.492 -0.001 15.961 1 95.38 84 ARG A O 1
ATOM 665 N N . VAL A 1 85 ? 11.367 0.449 14.977 1 96.56 85 VAL A N 1
ATOM 666 C CA . VAL A 1 85 ? 11.031 1.819 14.609 1 96.56 85 VAL A CA 1
ATOM 667 C C . VAL A 1 85 ? 9.781 1.825 13.734 1 96.56 85 VAL A C 1
ATOM 669 O O . VAL A 1 85 ? 8.867 2.627 13.953 1 96.56 85 VAL A O 1
ATOM 672 N N . PRO A 1 86 ? 9.664 0.904 12.781 1 97.62 86 PRO A N 1
ATOM 673 C CA . PRO A 1 86 ? 8.453 0.898 11.953 1 97.62 86 PRO A CA 1
ATOM 674 C C . PRO A 1 86 ? 7.176 0.758 12.773 1 97.62 86 PRO A C 1
ATOM 676 O O . PRO A 1 86 ? 6.191 1.453 12.516 1 97.62 86 PRO A O 1
ATOM 679 N N . TRP A 1 87 ? 7.113 -0.035 13.758 1 98.12 87 TRP A N 1
ATOM 680 C CA . TRP A 1 87 ? 5.93 -0.271 14.578 1 98.12 87 TRP A CA 1
ATOM 681 C C . TRP A 1 87 ? 5.609 0.948 15.438 1 98.12 87 TRP A C 1
ATOM 683 O O . TRP A 1 87 ? 4.438 1.281 15.641 1 98.12 87 TRP A O 1
ATOM 693 N N . ARG A 1 88 ? 6.609 1.58 15.906 1 97.88 88 ARG A N 1
ATOM 694 C CA . ARG A 1 88 ? 6.402 2.816 16.656 1 97.88 88 ARG A CA 1
ATOM 695 C C . ARG A 1 88 ? 5.82 3.906 15.758 1 97.88 88 ARG A C 1
ATOM 697 O O . ARG A 1 88 ? 4.953 4.672 16.188 1 97.88 88 ARG A O 1
ATOM 704 N N . CYS A 1 89 ? 6.359 3.975 14.539 1 98.44 89 CYS A N 1
ATOM 705 C CA . CYS A 1 89 ? 5.836 4.949 13.586 1 98.44 89 CYS A CA 1
ATOM 706 C C . CYS A 1 89 ? 4.359 4.699 13.305 1 98.44 89 CYS A C 1
ATOM 708 O O . CYS A 1 89 ? 3.555 5.633 13.312 1 98.44 89 CYS A O 1
ATOM 710 N N . ILE A 1 90 ? 3.975 3.447 13.062 1 98.62 90 ILE A N 1
ATOM 711 C CA . ILE A 1 90 ? 2.584 3.092 12.805 1 98.62 90 ILE A CA 1
ATOM 712 C C . ILE A 1 90 ? 1.721 3.482 14 1 98.62 90 ILE A C 1
ATOM 714 O O . ILE A 1 90 ? 0.655 4.082 13.836 1 98.62 90 ILE A O 1
ATOM 718 N N . GLU A 1 91 ? 2.164 3.166 15.125 1 98.44 91 GLU A N 1
ATOM 719 C CA . GLU A 1 91 ? 1.44 3.471 16.359 1 98.44 91 GLU A CA 1
ATOM 720 C C . GLU A 1 91 ? 1.196 4.973 16.5 1 98.44 91 GLU A C 1
ATOM 722 O O . GLU A 1 91 ? 0.085 5.398 16.812 1 98.44 91 GLU A O 1
ATOM 727 N N . GLN A 1 92 ? 2.205 5.719 16.266 1 98.19 92 GLN A N 1
ATOM 728 C CA . GLN A 1 92 ? 2.094 7.168 16.359 1 98.19 92 GLN A CA 1
ATOM 729 C C . GLN A 1 92 ? 1.077 7.711 15.367 1 98.19 92 GLN A C 1
ATOM 731 O O . GLN A 1 92 ? 0.274 8.586 15.703 1 98.19 92 GLN A O 1
ATOM 736 N N . VAL A 1 93 ? 1.078 7.23 14.18 1 98.69 93 VAL A N 1
ATOM 737 C CA . VAL A 1 93 ? 0.128 7.684 13.164 1 98.69 93 VAL A CA 1
ATOM 738 C C . VAL A 1 93 ? -1.295 7.348 13.609 1 98.69 93 VAL A C 1
ATOM 740 O O . VAL A 1 93 ? -2.201 8.18 13.484 1 98.69 93 VAL A O 1
ATOM 743 N N . LYS A 1 94 ? -1.475 6.152 14.086 1 98.19 94 LYS A N 1
ATOM 744 C CA . LYS A 1 94 ? -2.803 5.711 14.508 1 98.19 94 LYS A CA 1
ATOM 745 C C . LYS A 1 94 ? -3.32 6.562 15.664 1 98.19 94 LYS A C 1
ATOM 747 O O . LYS A 1 94 ? -4.531 6.734 15.82 1 98.19 94 LYS A O 1
ATOM 752 N N . GLU A 1 95 ? -2.414 7.066 16.406 1 97.25 95 GLU A N 1
ATOM 753 C CA . GLU A 1 95 ? -2.791 7.918 17.531 1 97.25 95 GLU A CA 1
ATOM 754 C C . GLU A 1 95 ? -3.166 9.32 17.062 1 97.25 95 GLU A C 1
ATOM 756 O O . GLU A 1 95 ? -4.031 9.969 17.656 1 97.25 95 GLU A O 1
ATOM 761 N N . MET A 1 96 ? -2.598 9.75 15.977 1 97.19 96 MET A N 1
ATOM 762 C CA . MET A 1 96 ? -2.717 11.156 15.594 1 97.19 96 MET A CA 1
ATOM 763 C C . MET A 1 96 ? -3.729 11.328 14.469 1 97.19 96 MET A C 1
ATOM 765 O O . MET A 1 96 ? -4.273 12.422 14.281 1 97.19 96 MET A O 1
ATOM 769 N N . CYS A 1 97 ? -3.975 10.25 13.789 1 98.56 97 CYS A N 1
ATOM 770 C CA . CYS A 1 97 ? -4.781 10.367 12.578 1 98.56 97 CYS A CA 1
ATOM 771 C C . CYS A 1 97 ? -5.941 9.383 12.594 1 98.56 97 CYS A C 1
ATOM 773 O O . CYS A 1 97 ? -5.812 8.273 13.133 1 98.56 97 CYS A O 1
ATOM 775 N N . ASP A 1 98 ? -7.078 9.805 12.008 1 98.5 98 ASP A N 1
ATOM 776 C CA . ASP A 1 98 ? -8.07 8.82 11.586 1 98.5 98 ASP A CA 1
ATOM 777 C C . ASP A 1 98 ? -7.633 8.109 10.305 1 98.5 98 ASP A C 1
ATOM 779 O O . ASP A 1 98 ? -7.211 8.758 9.344 1 98.5 98 ASP A O 1
ATOM 783 N N . ILE A 1 99 ? -7.73 6.82 10.305 1 98.88 99 ILE A N 1
ATOM 784 C CA . ILE A 1 99 ? -7.297 6.035 9.148 1 98.88 99 ILE A CA 1
ATOM 785 C C . ILE A 1 99 ? -8.438 5.918 8.148 1 98.88 99 ILE A C 1
ATOM 787 O O . ILE A 1 99 ? -9.539 5.48 8.492 1 98.88 99 ILE A O 1
ATOM 791 N N . VAL A 1 100 ? -8.141 6.293 6.953 1 98.69 100 VAL A N 1
ATOM 792 C CA . VAL A 1 100 ? -9.125 6.285 5.879 1 98.69 100 VAL A CA 1
ATOM 793 C C . VAL A 1 100 ? -9.008 4.992 5.074 1 98.69 100 VAL A C 1
ATOM 795 O O . VAL A 1 100 ? -7.902 4.582 4.707 1 98.69 100 VAL A O 1
ATOM 798 N N . ALA A 1 101 ? -10.172 4.41 4.797 1 98.62 101 ALA A N 1
ATOM 799 C CA . ALA A 1 101 ? -10.211 3.125 4.102 1 98.62 101 ALA A CA 1
ATOM 800 C C . ALA A 1 101 ? -9.852 3.289 2.625 1 98.62 101 ALA A C 1
ATOM 802 O O . ALA A 1 101 ? -10.18 4.309 2.012 1 98.62 101 ALA A O 1
ATOM 803 N N . VAL A 1 102 ? -9.203 2.352 2.098 1 98.75 102 VAL A N 1
ATOM 804 C CA . VAL A 1 102 ? -9.039 2.172 0.659 1 98.75 102 VAL A CA 1
ATOM 805 C C . VAL A 1 102 ? -9.75 0.894 0.214 1 98.75 102 VAL A C 1
ATOM 807 O O . VAL A 1 102 ? -9.328 -0.211 0.561 1 98.75 102 VAL A O 1
ATOM 810 N N . ASP A 1 103 ? -10.828 1.069 -0.505 1 98.56 103 ASP A N 1
ATOM 811 C CA . ASP A 1 103 ? -11.648 -0.065 -0.918 1 98.56 103 ASP A CA 1
ATOM 812 C C . ASP A 1 103 ? -11.781 -0.123 -2.438 1 98.56 103 ASP A C 1
ATOM 814 O O . ASP A 1 103 ? -11.055 0.572 -3.156 1 98.56 103 ASP A O 1
ATOM 818 N N . GLU A 1 104 ? -12.625 -1.008 -2.891 1 98.44 104 GLU A N 1
ATOM 819 C CA . GLU A 1 104 ? -12.789 -1.217 -4.324 1 98.44 104 GLU A CA 1
ATOM 820 C C . GLU A 1 104 ? -13.211 0.072 -5.027 1 98.44 104 GLU A C 1
ATOM 822 O O . GLU A 1 104 ? -12.695 0.396 -6.102 1 98.44 104 GLU A O 1
ATOM 827 N N . SER A 1 105 ? -14.125 0.744 -4.434 1 98.69 105 SER A N 1
ATOM 828 C CA . SER A 1 105 ? -14.578 2.006 -5.016 1 98.69 105 SER A CA 1
ATOM 829 C C . SER A 1 105 ? -13.43 3.012 -5.098 1 98.69 105 SER A C 1
ATOM 831 O O . SER A 1 105 ? -13.305 3.738 -6.086 1 98.69 105 SER A O 1
ATOM 833 N N . THR A 1 106 ? -12.617 3.104 -4.047 1 98.81 106 THR A N 1
ATOM 834 C CA . THR A 1 106 ? -11.453 3.977 -4.062 1 98.81 106 THR A CA 1
ATOM 835 C C . THR A 1 106 ? -10.531 3.623 -5.223 1 98.81 106 THR A C 1
ATOM 837 O O . THR A 1 106 ? -10.062 4.508 -5.945 1 98.81 106 THR A O 1
ATOM 840 N N . CYS A 1 107 ? -10.289 2.324 -5.41 1 98.81 107 CYS A N 1
ATOM 841 C CA . CYS A 1 107 ? -9.398 1.853 -6.461 1 98.81 107 CYS A CA 1
ATOM 842 C C . CYS A 1 107 ? -9.969 2.166 -7.844 1 98.81 107 CYS A C 1
ATOM 844 O O . CYS A 1 107 ? -9.234 2.594 -8.734 1 98.81 107 CYS A O 1
ATOM 846 N N . ASP A 1 108 ? -11.258 2.031 -7.992 1 98.69 108 ASP A N 1
ATOM 847 C CA . ASP A 1 108 ? -11.914 2.316 -9.266 1 98.69 108 ASP A CA 1
ATOM 848 C C . ASP A 1 108 ? -11.797 3.795 -9.625 1 98.69 108 ASP A C 1
ATOM 850 O O . ASP A 1 108 ? -11.445 4.141 -10.758 1 98.69 108 ASP A O 1
ATOM 854 N N . LYS A 1 109 ? -12.07 4.574 -8.703 1 98.75 109 LYS A N 1
ATOM 855 C CA . LYS A 1 109 ? -12.023 6.016 -8.938 1 98.75 109 LYS A CA 1
ATOM 856 C C . LYS A 1 109 ? -10.594 6.484 -9.195 1 98.75 109 LYS A C 1
ATOM 858 O O . LYS A 1 109 ? -10.359 7.34 -10.047 1 98.75 109 LYS A O 1
ATOM 863 N N . ALA A 1 110 ? -9.641 5.934 -8.43 1 98.75 110 ALA A N 1
ATOM 864 C CA . ALA A 1 110 ? -8.242 6.273 -8.656 1 98.75 110 ALA A CA 1
ATOM 865 C C . ALA A 1 110 ? -7.805 5.879 -10.07 1 98.75 110 ALA A C 1
ATOM 867 O O . ALA A 1 110 ? -7.082 6.625 -10.734 1 98.75 110 ALA A O 1
ATOM 868 N N . PHE A 1 111 ? -8.258 4.703 -10.484 1 98.56 111 PHE A N 1
ATOM 869 C CA . PHE A 1 111 ? -7.953 4.227 -11.828 1 98.56 111 PHE A CA 1
ATOM 870 C C . PHE A 1 111 ? -8.469 5.199 -12.875 1 98.56 111 PHE A C 1
ATOM 872 O O . PHE A 1 111 ? -7.801 5.453 -13.883 1 98.56 111 PHE A O 1
ATOM 879 N N . SER A 1 112 ? -9.57 5.824 -12.617 1 98.19 112 SER A N 1
ATOM 880 C CA . SER A 1 112 ? -10.211 6.723 -13.57 1 98.19 112 SER A CA 1
ATOM 881 C C . SER A 1 112 ? -9.492 8.062 -13.641 1 98.19 112 SER A C 1
ATOM 883 O O . SER A 1 112 ? -9.758 8.875 -14.531 1 98.19 112 SER A O 1
ATOM 885 N N . LEU A 1 113 ? -8.586 8.375 -12.758 1 98.31 113 LEU A N 1
ATOM 886 C CA . LEU A 1 113 ? -7.867 9.641 -12.727 1 98.31 113 LEU A CA 1
ATOM 887 C C . LEU A 1 113 ? -6.594 9.562 -13.555 1 98.31 113 LEU A C 1
ATOM 889 O O . LEU A 1 113 ? -5.832 10.531 -13.625 1 98.31 113 LEU A O 1
ATOM 893 N N . GLN A 1 114 ? -6.324 8.453 -14.25 1 97.06 114 GLN A N 1
ATOM 894 C CA . GLN A 1 114 ? -5.074 8.172 -14.953 1 97.06 114 GLN A CA 1
ATOM 895 C C . GLN A 1 114 ? -4.75 9.273 -15.961 1 97.06 114 GLN A C 1
ATOM 897 O O . GLN A 1 114 ? -3.588 9.641 -16.141 1 97.06 114 GLN A O 1
ATOM 902 N N . LYS A 1 115 ? -5.742 9.844 -16.578 1 96.38 115 LYS A N 1
ATOM 903 C CA . LYS A 1 115 ? -5.516 10.867 -17.594 1 96.38 115 LYS A CA 1
ATOM 904 C C . LYS A 1 115 ? -5.059 12.18 -16.969 1 96.38 115 LYS A C 1
ATOM 906 O O . LYS A 1 115 ? -4.305 12.938 -17.578 1 96.38 115 LYS A O 1
ATOM 911 N N . ARG A 1 116 ? -5.508 12.398 -15.734 1 98 116 ARG A N 1
ATOM 912 C CA . ARG A 1 116 ? -5.164 13.641 -15.055 1 98 116 ARG A CA 1
ATOM 913 C C . ARG A 1 116 ? -3.811 13.531 -14.359 1 98 116 ARG A C 1
ATOM 915 O O . ARG A 1 116 ? -3.021 14.477 -14.367 1 98 116 ARG A O 1
ATOM 922 N N . HIS A 1 117 ? -3.533 12.422 -13.773 1 97.75 117 HIS A N 1
ATOM 923 C CA . HIS A 1 117 ? -2.295 12.156 -13.047 1 97.75 117 HIS A CA 1
ATOM 924 C C . HIS A 1 117 ? -1.858 10.703 -13.219 1 97.75 117 HIS A C 1
ATOM 926 O O . HIS A 1 117 ? -2.602 9.781 -12.875 1 97.75 117 HIS A O 1
ATOM 932 N N . ARG A 1 118 ? -0.674 10.383 -13.727 1 95.19 118 ARG A N 1
ATOM 933 C CA . ARG A 1 118 ? -0.244 9.055 -14.133 1 95.19 118 ARG A CA 1
ATOM 934 C C . ARG A 1 118 ? 0.56 8.375 -13.031 1 95.19 118 ARG A C 1
ATOM 936 O O . ARG A 1 118 ? 1.636 7.828 -13.289 1 95.19 118 ARG A O 1
ATOM 943 N N . ASP A 1 119 ? 0.152 8.5 -11.836 1 96.94 119 ASP A N 1
ATOM 944 C CA . ASP A 1 119 ? 0.678 7.777 -10.68 1 96.94 119 ASP A CA 1
ATOM 945 C C . ASP A 1 119 ? -0.453 7.215 -9.82 1 96.94 119 ASP A C 1
ATOM 947 O O . ASP A 1 119 ? -1.166 7.969 -9.148 1 96.94 119 ASP A O 1
ATOM 951 N N . PHE A 1 120 ? -0.606 6.008 -9.852 1 98.19 120 PHE A N 1
ATOM 952 C CA . PHE A 1 120 ? -1.755 5.352 -9.242 1 98.19 120 PHE A CA 1
ATOM 953 C C . PHE A 1 120 ? -1.765 5.582 -7.734 1 98.19 120 PHE A C 1
ATOM 955 O O . PHE A 1 120 ? -2.822 5.801 -7.141 1 98.19 120 PHE A O 1
ATOM 962 N N . GLU A 1 121 ? -0.667 5.508 -7.062 1 97.25 121 GLU A N 1
ATOM 963 C CA . GLU A 1 121 ? -0.591 5.719 -5.621 1 97.25 121 GLU A CA 1
ATOM 964 C C . GLU A 1 121 ? -1.065 7.121 -5.242 1 97.25 121 GLU A C 1
ATOM 966 O O . GLU A 1 121 ? -1.849 7.281 -4.305 1 97.25 121 GLU A O 1
ATOM 971 N N . ASP A 1 122 ? -0.608 8.125 -5.949 1 98.12 122 ASP A N 1
ATOM 972 C CA . ASP A 1 122 ? -1.046 9.492 -5.715 1 98.12 122 ASP A CA 1
ATOM 973 C C . ASP A 1 122 ? -2.551 9.641 -5.93 1 98.12 122 ASP A C 1
ATOM 975 O O . ASP A 1 122 ? -3.232 10.312 -5.156 1 98.12 122 ASP A O 1
ATOM 979 N N . ASP A 1 123 ? -3.025 8.977 -6.98 1 98.75 123 ASP A N 1
ATOM 980 C CA . ASP A 1 123 ? -4.453 9.023 -7.277 1 98.75 123 ASP A CA 1
ATOM 981 C C . ASP A 1 123 ? -5.27 8.375 -6.156 1 98.75 123 ASP A C 1
ATOM 983 O O . ASP A 1 123 ? -6.348 8.867 -5.809 1 98.75 123 ASP A O 1
ATOM 987 N N . LEU A 1 124 ? -4.766 7.305 -5.578 1 98.75 124 LEU A N 1
ATOM 988 C CA . LEU A 1 124 ? -5.422 6.672 -4.438 1 98.75 124 LEU A CA 1
ATOM 989 C C . LEU A 1 124 ? -5.52 7.641 -3.262 1 98.75 124 LEU A C 1
ATOM 991 O O . LEU A 1 124 ? -6.547 7.695 -2.584 1 98.75 124 LEU A O 1
ATOM 995 N N . ILE A 1 125 ? -4.484 8.398 -3.029 1 98.75 125 ILE A N 1
ATOM 996 C CA . ILE A 1 125 ? -4.457 9.359 -1.932 1 98.75 125 ILE A CA 1
ATOM 997 C C . ILE A 1 125 ? -5.508 10.438 -2.164 1 98.75 125 ILE A C 1
ATOM 999 O O . ILE A 1 125 ? -6.262 10.789 -1.252 1 98.75 125 ILE A O 1
ATOM 1003 N N . ILE A 1 126 ? -5.625 10.93 -3.375 1 98.88 126 ILE A N 1
ATOM 1004 C CA . ILE A 1 126 ? -6.594 11.961 -3.73 1 98.88 126 ILE A CA 1
ATOM 1005 C C . ILE A 1 126 ? -8.008 11.445 -3.51 1 98.88 126 ILE A C 1
ATOM 1007 O O . ILE A 1 126 ? -8.828 12.102 -2.857 1 98.88 126 ILE A O 1
ATOM 1011 N N . VAL A 1 127 ? -8.273 10.273 -3.99 1 98.88 127 VAL A N 1
ATOM 1012 C CA . VAL A 1 127 ? -9.625 9.719 -3.91 1 98.88 127 VAL A CA 1
ATOM 1013 C C . VAL A 1 127 ? -9.969 9.406 -2.457 1 98.88 127 VAL A C 1
ATOM 1015 O O . VAL A 1 127 ? -11.086 9.656 -2.008 1 98.88 127 VAL A O 1
ATOM 1018 N N . ALA A 1 128 ? -9 8.805 -1.718 1 98.69 128 ALA A N 1
ATOM 1019 C CA . ALA A 1 128 ? -9.219 8.523 -0.301 1 98.69 128 ALA A CA 1
ATOM 1020 C C . ALA A 1 128 ? -9.578 9.805 0.457 1 98.69 128 ALA A C 1
ATOM 1022 O O . ALA A 1 128 ? -10.477 9.797 1.303 1 98.69 128 ALA A O 1
ATOM 1023 N N . ALA A 1 129 ? -8.867 10.891 0.187 1 98.62 129 ALA A N 1
ATOM 1024 C CA . ALA A 1 129 ? -9.148 12.18 0.816 1 98.62 129 ALA A CA 1
ATOM 1025 C C . ALA A 1 129 ? -10.555 12.656 0.472 1 98.62 129 ALA A C 1
ATOM 1027 O O . ALA A 1 129 ? -11.328 13.039 1.359 1 98.62 129 ALA A O 1
ATOM 1028 N N . GLN A 1 130 ? -10.922 12.555 -0.764 1 98.31 130 GLN A N 1
ATOM 1029 C CA . GLN A 1 130 ? -12.227 13.008 -1.223 1 98.31 130 GLN A CA 1
ATOM 1030 C C . GLN A 1 130 ? -13.352 12.203 -0.574 1 98.31 130 GLN A C 1
ATOM 1032 O O . GLN A 1 130 ? -14.328 12.773 -0.083 1 98.31 130 GLN A O 1
ATOM 1037 N N . GLN A 1 131 ? -13.164 10.945 -0.527 1 98.12 131 GLN A N 1
ATOM 1038 C CA . GLN A 1 131 ? -14.203 10.062 -0.014 1 98.12 131 GLN A CA 1
ATOM 1039 C C . GLN A 1 131 ? -14.344 10.195 1.5 1 98.12 131 GLN A C 1
ATOM 1041 O O . GLN A 1 131 ? -15.383 9.844 2.066 1 98.12 131 GLN A O 1
ATOM 1046 N N . SER A 1 132 ? -13.328 10.664 2.139 1 97.94 132 SER A N 1
ATOM 1047 C CA . SER A 1 132 ? -13.344 10.789 3.594 1 97.94 132 SER A CA 1
ATOM 1048 C C . SER A 1 132 ? -13.82 12.164 4.027 1 97.94 132 SER A C 1
ATOM 1050 O O . SER A 1 132 ? -13.875 12.469 5.223 1 97.94 132 SER A O 1
ATOM 1052 N N . GLY A 1 133 ? -14.062 13.039 3.051 1 97.69 133 GLY A N 1
ATOM 1053 C CA . GLY A 1 133 ? -14.57 14.367 3.355 1 97.69 133 GLY A CA 1
ATOM 1054 C C . GLY A 1 133 ? -13.469 15.352 3.729 1 97.69 133 GLY A C 1
ATOM 1055 O O . GLY A 1 133 ? -13.734 16.359 4.387 1 97.69 133 GLY A O 1
ATOM 1056 N N . ALA A 1 134 ? -12.273 14.992 3.396 1 98.25 134 ALA A N 1
ATOM 1057 C CA . ALA A 1 134 ? -11.188 15.922 3.66 1 98.25 134 ALA A CA 1
ATOM 1058 C C . ALA A 1 134 ? -11.352 17.203 2.84 1 98.25 134 ALA A C 1
ATOM 1060 O O . ALA A 1 134 ? -11.836 17.156 1.706 1 98.25 134 ALA A O 1
ATOM 1061 N N . ASN A 1 135 ? -10.875 18.281 3.432 1 98.06 135 ASN A N 1
ATOM 1062 C CA . ASN A 1 135 ? -10.867 19.562 2.719 1 98.06 135 ASN A CA 1
ATOM 1063 C C . ASN A 1 135 ? -9.727 19.625 1.708 1 98.06 135 ASN A C 1
ATOM 1065 O O . ASN A 1 135 ? -9.852 20.297 0.678 1 98.06 135 ASN A O 1
ATOM 1069 N N . CYS A 1 136 ? -8.672 18.938 1.996 1 98.44 136 CYS A N 1
ATOM 1070 C CA . CYS A 1 136 ? -7.516 18.953 1.11 1 98.44 136 CYS A CA 1
ATOM 1071 C C . CYS A 1 136 ? -6.551 17.828 1.464 1 98.44 136 CYS A C 1
ATOM 1073 O O . CYS A 1 136 ? -6.715 17.172 2.488 1 98.44 136 CYS A O 1
ATOM 1075 N N . VAL A 1 137 ? -5.66 17.625 0.564 1 98.81 137 VAL A N 1
ATOM 1076 C CA . VAL A 1 137 ? -4.484 16.781 0.788 1 98.81 137 VAL A CA 1
ATOM 1077 C C . VAL A 1 137 ? -3.266 17.672 1.054 1 98.81 137 VAL A C 1
ATOM 1079 O O . VAL A 1 137 ? -2.986 18.594 0.294 1 98.81 137 VAL A O 1
ATOM 1082 N N . VAL A 1 138 ? -2.572 17.391 2.123 1 98.75 138 VAL A N 1
ATOM 1083 C CA . VAL A 1 138 ? -1.341 18.109 2.42 1 98.75 138 VAL A CA 1
ATOM 1084 C C . VAL A 1 138 ? -0.145 17.359 1.849 1 98.75 138 VAL A C 1
ATOM 1086 O O . VAL A 1 138 ? 0.151 16.234 2.277 1 98.75 138 VAL A O 1
ATOM 1089 N N . THR A 1 139 ? 0.551 17.922 0.919 1 98.56 139 THR A N 1
ATOM 1090 C CA . THR A 1 139 ? 1.653 17.266 0.223 1 98.56 139 THR A CA 1
ATOM 1091 C C . THR A 1 139 ? 2.662 18.297 -0.281 1 98.56 139 THR A C 1
ATOM 1093 O O . THR A 1 139 ? 2.322 19.469 -0.465 1 98.56 139 THR A O 1
ATOM 1096 N N . SER A 1 140 ? 3.949 17.859 -0.479 1 97.38 140 SER A N 1
ATOM 1097 C CA . SER A 1 140 ? 4.984 18.703 -1.072 1 97.38 140 SER A CA 1
ATOM 1098 C C . SER A 1 140 ? 5.277 18.297 -2.512 1 97.38 140 SER A C 1
ATOM 1100 O O . SER A 1 140 ? 6.238 18.766 -3.117 1 97.38 140 SER A O 1
ATOM 1102 N N . ASP A 1 141 ? 4.473 17.312 -3.014 1 97.81 141 ASP A N 1
ATOM 1103 C CA . ASP A 1 141 ? 4.668 16.844 -4.379 1 97.81 141 ASP A CA 1
ATOM 1104 C C . ASP A 1 141 ? 4.199 17.891 -5.395 1 97.81 141 ASP A C 1
ATOM 1106 O O . ASP A 1 141 ? 3.004 18 -5.668 1 97.81 141 ASP A O 1
ATOM 1110 N N . ALA A 1 142 ? 5.156 18.562 -6.023 1 98.06 142 ALA A N 1
ATOM 1111 C CA . ALA A 1 142 ? 4.859 19.688 -6.914 1 98.06 142 ALA A CA 1
ATOM 1112 C C . ALA A 1 142 ? 4.027 19.234 -8.109 1 98.06 142 ALA A C 1
ATOM 1114 O O . ALA A 1 142 ? 3.146 19.953 -8.57 1 98.06 142 ALA A O 1
ATOM 1115 N N . GLU A 1 143 ? 4.289 18.094 -8.648 1 98.25 143 GLU A N 1
ATOM 1116 C CA . GLU A 1 143 ? 3.551 17.594 -9.797 1 98.25 143 GLU A CA 1
ATOM 1117 C C . GLU A 1 143 ? 2.104 17.281 -9.43 1 98.25 143 GLU A C 1
ATOM 1119 O O . GLU A 1 143 ? 1.181 17.625 -10.172 1 98.25 143 GLU A O 1
ATOM 1124 N N . LEU A 1 144 ? 1.885 16.594 -8.344 1 98.56 144 LEU A N 1
ATOM 1125 C CA . LEU A 1 144 ? 0.533 16.297 -7.879 1 98.56 144 LEU A CA 1
ATOM 1126 C C . LEU A 1 144 ? -0.248 17.594 -7.633 1 98.56 144 LEU A C 1
ATOM 1128 O O . LEU A 1 144 ? -1.417 17.688 -8.016 1 98.56 144 LEU A O 1
ATOM 1132 N N . ILE A 1 145 ? 0.413 18.578 -7.035 1 98.69 145 ILE A N 1
ATOM 1133 C CA . ILE A 1 145 ? -0.213 19.859 -6.75 1 98.69 145 ILE A CA 1
ATOM 1134 C C . ILE A 1 145 ? -0.63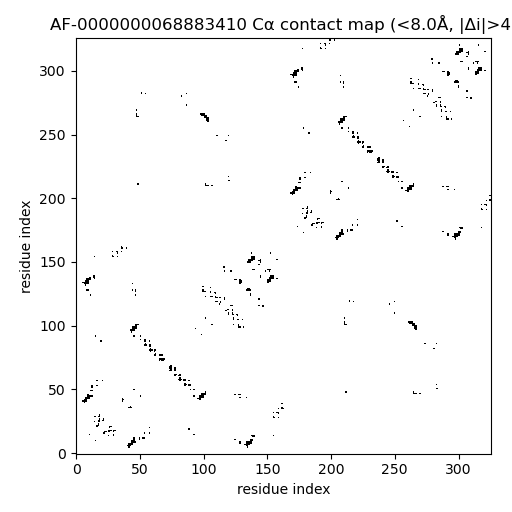2 20.531 -8.062 1 98.69 145 ILE A C 1
ATOM 1136 O O . ILE A 1 145 ? -1.731 21.078 -8.156 1 98.69 145 ILE A O 1
ATOM 1140 N N . SER A 1 146 ? 0.222 20.469 -9.008 1 98.62 146 SER A N 1
ATOM 1141 C CA . SER A 1 146 ? -0.085 21.109 -10.289 1 98.62 146 SER A CA 1
ATOM 1142 C C . SER A 1 146 ? -1.284 20.438 -10.961 1 98.62 146 SER A C 1
ATOM 1144 O O . SER A 1 146 ? -2.037 21.094 -11.688 1 98.62 146 SER A O 1
ATOM 1146 N N . HIS A 1 147 ? -1.52 19.172 -10.75 1 98.69 147 HIS A N 1
ATOM 1147 C CA . HIS A 1 147 ? -2.605 18.422 -11.383 1 98.69 147 HIS A CA 1
ATOM 1148 C C . HIS A 1 147 ? -3.895 18.547 -10.578 1 98.69 147 HIS A C 1
ATOM 1150 O O . HIS A 1 147 ? -4.988 18.359 -11.117 1 98.69 147 HIS A O 1
ATOM 1156 N N . PHE A 1 148 ? -3.742 18.812 -9.312 1 98.62 148 PHE A N 1
ATOM 1157 C CA . PHE A 1 148 ? -4.887 19.016 -8.43 1 98.62 148 PHE A CA 1
ATOM 1158 C C . PHE A 1 148 ? -4.707 20.281 -7.605 1 98.62 148 PHE A C 1
ATOM 1160 O O . PHE A 1 148 ? -4.77 20.234 -6.375 1 98.62 148 PHE A O 1
ATOM 1167 N N . PRO A 1 149 ? -4.551 21.438 -8.234 1 97.94 149 PRO A N 1
ATOM 1168 C CA . PRO A 1 149 ? -4.262 22.672 -7.5 1 97.94 149 PRO A CA 1
ATOM 1169 C C . PRO A 1 149 ? -5.402 23.078 -6.566 1 97.94 149 PRO A C 1
ATOM 1171 O O . PRO A 1 149 ? -5.164 23.734 -5.547 1 97.94 149 PRO A O 1
ATOM 1174 N N . GLU A 1 150 ? -6.609 22.656 -6.82 1 97.19 150 GLU A N 1
ATOM 1175 C CA . GLU A 1 150 ? -7.789 23.016 -6.031 1 97.19 150 GLU A CA 1
ATOM 1176 C C . GLU A 1 150 ? -7.887 22.172 -4.77 1 97.19 150 GLU A C 1
ATOM 1178 O O . GLU A 1 150 ? -8.617 22.516 -3.836 1 97.19 150 GLU A O 1
ATOM 1183 N N . TYR A 1 151 ? -7.055 21.078 -4.691 1 98 151 TYR A N 1
ATOM 1184 C CA . TYR A 1 151 ? -7.312 20.109 -3.643 1 98 151 TYR A CA 1
ATOM 1185 C C . TYR A 1 151 ? -6.043 19.797 -2.861 1 98 151 TYR A C 1
ATOM 1187 O O . TYR A 1 151 ? -6.102 19.203 -1.776 1 98 151 TYR A O 1
ATOM 1195 N N . CYS A 1 152 ? -4.93 20.172 -3.363 1 98.69 152 CYS A N 1
ATOM 1196 C CA . CYS A 1 152 ? -3.652 19.922 -2.705 1 98.69 152 CYS A CA 1
ATOM 1197 C C . CYS A 1 152 ? -3.086 21.203 -2.113 1 98.69 152 CYS A C 1
ATOM 1199 O O . CYS A 1 152 ? -3.172 22.281 -2.727 1 98.69 152 CYS A O 1
ATOM 1201 N N . LYS A 1 153 ? -2.549 21.141 -0.954 1 98.25 153 LYS A N 1
ATOM 1202 C CA . LYS A 1 153 ? -1.874 22.234 -0.267 1 98.25 153 LYS A CA 1
ATOM 1203 C C . LYS A 1 153 ? -0.535 21.797 0.308 1 98.25 153 LYS A C 1
ATOM 1205 O O . LYS A 1 153 ? -0.406 20.656 0.782 1 98.25 153 LYS A O 1
ATOM 1210 N N . THR A 1 154 ? 0.383 22.656 0.295 1 98.06 154 THR A N 1
ATOM 1211 C CA . THR A 1 154 ? 1.668 22.375 0.919 1 98.06 154 THR A CA 1
ATOM 1212 C C . THR A 1 154 ? 1.58 22.516 2.436 1 98.06 154 THR A C 1
ATOM 1214 O O . THR A 1 154 ? 0.682 23.188 2.945 1 98.06 154 THR A O 1
ATOM 1217 N N . PRO A 1 155 ? 2.547 21.859 3.115 1 97.69 155 PRO A N 1
ATOM 1218 C CA . PRO A 1 155 ? 2.59 22.109 4.559 1 97.69 155 PRO A CA 1
ATOM 1219 C C . PRO A 1 155 ? 2.697 23.594 4.91 1 97.69 155 PRO A C 1
ATOM 1221 O O . PRO A 1 155 ? 2.033 24.062 5.836 1 97.69 155 PRO A O 1
ATOM 1224 N N . ALA A 1 156 ? 3.482 24.328 4.184 1 96.75 156 ALA A N 1
ATOM 1225 C CA . ALA A 1 156 ? 3.645 25.75 4.422 1 96.75 156 ALA A CA 1
ATOM 1226 C C . ALA A 1 156 ? 2.318 26.484 4.266 1 96.75 156 ALA A C 1
ATOM 1228 O O . ALA A 1 156 ? 2.01 27.406 5.039 1 96.75 156 ALA A O 1
ATOM 1229 N N . GLU A 1 157 ? 1.564 26.156 3.275 1 96.94 157 GLU A N 1
ATOM 1230 C CA . GLU A 1 157 ? 0.26 26.781 3.055 1 96.94 157 GLU A CA 1
ATOM 1231 C C . GLU A 1 157 ? -0.695 26.484 4.207 1 96.94 157 GLU A C 1
ATOM 1233 O O . GLU A 1 157 ? -1.478 27.344 4.609 1 96.94 157 GLU A O 1
ATOM 1238 N N . ILE A 1 158 ? -0.657 25.266 4.691 1 97.06 158 ILE A N 1
ATOM 1239 C CA . ILE A 1 158 ? -1.509 24.875 5.809 1 97.06 158 ILE A CA 1
ATOM 1240 C C . ILE A 1 158 ? -1.126 25.672 7.055 1 97.06 158 ILE A C 1
ATOM 1242 O O . ILE A 1 158 ? -1.996 26.188 7.762 1 97.06 158 ILE A O 1
ATOM 1246 N N . VAL A 1 159 ? 0.175 25.781 7.309 1 96.06 159 VAL A N 1
ATOM 1247 C CA . VAL A 1 159 ? 0.659 26.516 8.469 1 96.06 159 VAL A CA 1
ATOM 1248 C C . VAL A 1 159 ? 0.212 27.969 8.383 1 96.06 159 VAL A C 1
ATOM 1250 O O . VAL A 1 159 ? -0.281 28.531 9.359 1 96.06 159 VAL A O 1
ATOM 1253 N N . ALA A 1 160 ? 0.35 28.547 7.266 1 95.88 160 ALA A N 1
ATOM 1254 C CA . ALA A 1 160 ? -0.041 29.938 7.055 1 95.88 160 ALA A CA 1
ATOM 1255 C C . ALA A 1 160 ? -1.54 30.125 7.27 1 95.88 160 ALA A C 1
ATOM 1257 O O . ALA A 1 160 ? -1.975 31.141 7.805 1 95.88 160 ALA A O 1
ATOM 1258 N N . ALA A 1 161 ? -2.299 29.172 6.816 1 94.62 161 ALA A N 1
ATOM 1259 C CA . ALA A 1 161 ? -3.754 29.266 6.887 1 94.62 161 ALA A CA 1
ATOM 1260 C C . ALA A 1 161 ? -4.246 29.078 8.32 1 94.62 161 ALA A C 1
ATOM 1262 O O . ALA A 1 161 ? -5.309 29.594 8.688 1 94.62 161 ALA A O 1
ATOM 1263 N N . LEU A 1 162 ? -3.516 28.359 9.109 1 92.19 162 LEU A N 1
ATOM 1264 C CA . LEU A 1 162 ? -4.008 27.984 10.43 1 92.19 162 LEU A CA 1
ATOM 1265 C C . LEU A 1 162 ? -3.404 28.875 11.508 1 92.19 162 LEU A C 1
ATOM 1267 O O . LEU A 1 162 ? -3.885 28.891 12.641 1 92.19 162 LEU A O 1
ATOM 1271 N N . GLU A 1 163 ? -2.273 29.5 11.211 1 85.62 163 GLU A N 1
ATOM 1272 C CA . GLU A 1 163 ? -1.687 30.438 12.172 1 85.62 163 GLU A CA 1
ATOM 1273 C C . GLU A 1 163 ? -2.598 31.641 12.398 1 85.62 163 GLU A C 1
ATOM 1275 O O . GLU A 1 163 ? -3.635 31.781 11.75 1 85.62 163 GLU A O 1
ATOM 1280 N N . MET B 1 1 ? -17.906 -35.719 5.973 1 26.55 1 MET B N 1
ATOM 1281 C CA . MET B 1 1 ? -17.312 -34.469 6.449 1 26.55 1 MET B CA 1
ATOM 1282 C C . MET B 1 1 ? -17.172 -33.469 5.309 1 26.55 1 MET B C 1
ATOM 1284 O O . MET B 1 1 ? -16.469 -33.719 4.332 1 26.55 1 MET B O 1
ATOM 1288 N N . THR B 1 2 ? -18.062 -32.844 4.91 1 36.28 2 THR B N 1
ATOM 1289 C CA . THR B 1 2 ? -18.156 -31.953 3.75 1 36.28 2 THR B CA 1
ATOM 1290 C C . THR B 1 2 ? -16.938 -31.031 3.668 1 36.28 2 THR B C 1
ATOM 1292 O O . THR B 1 2 ? -16.594 -30.375 4.648 1 36.28 2 THR B O 1
ATOM 1295 N N . ASP B 1 3 ? -15.742 -31.359 2.986 1 40.38 3 ASP B N 1
ATOM 1296 C CA . ASP B 1 3 ? -14.484 -30.703 2.631 1 40.38 3 ASP B CA 1
ATOM 1297 C C . ASP B 1 3 ? -14.672 -29.188 2.49 1 40.38 3 ASP B C 1
ATOM 1299 O O . ASP B 1 3 ? -15.492 -28.734 1.693 1 40.38 3 ASP B O 1
ATOM 1303 N N . VAL B 1 4 ? -14.82 -28.438 3.543 1 49.62 4 VAL B N 1
ATOM 1304 C CA . VAL B 1 4 ? -15.109 -27 3.539 1 49.62 4 VAL B CA 1
ATOM 1305 C C . VAL B 1 4 ? -14.539 -26.375 2.273 1 49.62 4 VAL B C 1
ATOM 1307 O O . VAL B 1 4 ? -13.32 -26.234 2.131 1 49.62 4 VAL B O 1
ATOM 1310 N N . SER B 1 5 ? -15.117 -26.516 1.026 1 67.31 5 SER B N 1
ATOM 1311 C CA . SER B 1 5 ? -14.891 -26.125 -0.361 1 67.31 5 SER B CA 1
ATOM 1312 C C . SER B 1 5 ? -14.375 -24.688 -0.456 1 67.31 5 SER B C 1
ATOM 1314 O O . SER B 1 5 ? -14.852 -23.797 0.252 1 67.31 5 SER B O 1
ATOM 1316 N N . MET B 1 6 ? -13 -24.672 -0.755 1 83.81 6 MET B N 1
ATOM 1317 C CA . MET B 1 6 ? -12.344 -23.406 -1.037 1 83.81 6 MET B CA 1
ATOM 1318 C C . MET B 1 6 ? -13.203 -22.547 -1.962 1 83.81 6 MET B C 1
ATOM 1320 O O . MET B 1 6 ? -13.305 -22.828 -3.156 1 83.81 6 MET B O 1
ATOM 1324 N N . GLN B 1 7 ? -13.945 -21.562 -1.355 1 93.25 7 GLN B N 1
ATOM 1325 C CA . GLN B 1 7 ? -14.836 -20.719 -2.143 1 93.25 7 GLN B CA 1
ATOM 1326 C C . GLN B 1 7 ? -14.188 -19.375 -2.449 1 93.25 7 GLN B C 1
ATOM 1328 O O . GLN B 1 7 ? -14.484 -18.75 -3.469 1 93.25 7 GLN B O 1
ATOM 1333 N N . ARG B 1 8 ? -13.312 -18.891 -1.555 1 98.06 8 ARG B N 1
ATOM 1334 C CA . ARG B 1 8 ? -12.617 -17.609 -1.704 1 98.06 8 ARG B CA 1
ATOM 1335 C C . ARG B 1 8 ? -11.156 -17.734 -1.31 1 98.06 8 ARG B C 1
ATOM 1337 O O . ARG B 1 8 ? -10.828 -18.281 -0.254 1 98.06 8 ARG B O 1
ATOM 1344 N N . ILE B 1 9 ? -10.281 -17.266 -2.129 1 98.5 9 ILE B N 1
ATOM 1345 C CA . ILE B 1 9 ? -8.875 -17.25 -1.754 1 98.5 9 ILE B CA 1
ATOM 1346 C C . ILE B 1 9 ? -8.273 -15.883 -2.039 1 98.5 9 ILE B C 1
ATOM 1348 O O . ILE B 1 9 ? -8.625 -15.234 -3.027 1 98.5 9 ILE B O 1
ATOM 1352 N N . LEU B 1 10 ? -7.484 -15.383 -1.183 1 98.88 10 LEU B N 1
ATOM 1353 C CA . LEU B 1 10 ? -6.77 -14.125 -1.4 1 98.88 10 LEU B CA 1
ATOM 1354 C C . LEU B 1 10 ? -5.367 -14.391 -1.938 1 98.88 10 LEU B C 1
ATOM 1356 O O . LEU B 1 10 ? -4.617 -15.195 -1.373 1 98.88 10 LEU B O 1
ATOM 1360 N N . LEU B 1 11 ? -5.07 -13.781 -3.045 1 98.81 11 LEU B N 1
ATOM 1361 C CA . LEU B 1 11 ? -3.764 -13.922 -3.676 1 98.81 11 LEU B CA 1
ATOM 1362 C C . LEU B 1 11 ? -2.785 -12.891 -3.137 1 98.81 11 LEU B C 1
ATOM 1364 O O . LEU B 1 11 ? -3.061 -11.688 -3.176 1 98.81 11 LEU B O 1
ATOM 1368 N N . ASP B 1 12 ? -1.722 -13.336 -2.619 1 98.38 12 ASP B N 1
ATOM 1369 C CA . ASP B 1 12 ? -0.649 -12.445 -2.199 1 98.38 12 ASP B CA 1
ATOM 1370 C C . ASP B 1 12 ? -0.126 -11.625 -3.377 1 98.38 12 ASP B C 1
ATOM 1372 O O . ASP B 1 12 ? -0.295 -12.016 -4.535 1 98.38 12 ASP B O 1
ATOM 1376 N N . THR B 1 13 ? 0.464 -10.516 -3.092 1 98.06 13 THR B N 1
ATOM 1377 C CA . THR B 1 13 ? 0.909 -9.578 -4.117 1 98.06 13 THR B CA 1
ATOM 1378 C C . THR B 1 13 ? 1.894 -10.25 -5.07 1 98.06 13 THR B C 1
ATOM 1380 O O . THR B 1 13 ? 1.772 -10.117 -6.289 1 98.06 13 THR B O 1
ATOM 1383 N N . ASN B 1 14 ? 2.84 -11.047 -4.508 1 96.81 14 ASN B N 1
ATOM 1384 C CA . ASN B 1 14 ? 3.885 -11.641 -5.34 1 96.81 14 ASN B CA 1
ATOM 1385 C C . ASN B 1 14 ? 3.322 -12.703 -6.273 1 96.81 14 ASN B C 1
ATOM 1387 O O . ASN B 1 14 ? 3.826 -12.898 -7.383 1 96.81 14 ASN B O 1
ATOM 1391 N N . VAL B 1 15 ? 2.275 -13.398 -5.871 1 98.06 15 VAL B N 1
ATOM 1392 C CA . VAL B 1 15 ? 1.63 -14.383 -6.73 1 98.06 15 VAL B CA 1
ATOM 1393 C C . VAL B 1 15 ? 0.977 -13.68 -7.918 1 98.06 15 VAL B C 1
ATOM 1395 O O . VAL B 1 15 ? 1.081 -14.148 -9.055 1 98.06 15 VAL B O 1
ATOM 1398 N N . LEU B 1 16 ? 0.322 -12.57 -7.676 1 98.44 16 LEU B N 1
ATOM 1399 C CA . LEU B 1 16 ? -0.278 -11.781 -8.742 1 98.44 16 LEU B CA 1
ATOM 1400 C C . LEU B 1 16 ? 0.789 -11.258 -9.703 1 98.44 16 LEU B C 1
ATOM 1402 O O . LEU B 1 16 ? 0.607 -11.297 -10.922 1 98.44 16 LEU B O 1
ATOM 1406 N N . LEU B 1 17 ? 1.9 -10.797 -9.156 1 97.75 17 LEU B N 1
ATOM 1407 C CA . LEU B 1 17 ? 2.986 -10.273 -9.984 1 97.75 17 LEU B CA 1
ATOM 1408 C C . LEU B 1 17 ? 3.582 -11.375 -10.852 1 97.75 17 LEU B C 1
ATOM 1410 O O . LEU B 1 17 ? 3.945 -11.133 -12.008 1 97.75 17 LEU B O 1
ATOM 1414 N N . ASP B 1 18 ? 3.711 -12.609 -10.273 1 97.12 18 ASP B N 1
ATOM 1415 C CA . ASP B 1 18 ? 4.188 -13.75 -11.047 1 97.12 18 ASP B CA 1
ATOM 1416 C C . ASP B 1 18 ? 3.309 -13.992 -12.273 1 97.12 18 ASP B C 1
ATOM 1418 O O . ASP B 1 18 ? 3.814 -14.258 -13.367 1 97.12 18 ASP B O 1
ATOM 1422 N N . TYR B 1 19 ? 2.074 -13.852 -12.086 1 97.38 19 TYR B N 1
ATOM 1423 C CA . TYR B 1 19 ? 1.11 -14.047 -13.156 1 97.38 19 TYR B CA 1
ATOM 1424 C C . TYR B 1 19 ? 1.175 -12.906 -14.172 1 97.38 19 TYR B C 1
ATOM 1426 O O . TYR B 1 19 ? 1.273 -13.148 -15.375 1 97.38 19 TYR B O 1
ATOM 1434 N N . LEU B 1 20 ? 1.168 -11.641 -13.727 1 97.38 20 LEU B N 1
ATOM 1435 C CA . LEU B 1 20 ? 1.016 -10.453 -14.562 1 97.38 20 LEU B CA 1
ATOM 1436 C C . LEU B 1 20 ? 2.27 -10.211 -15.398 1 97.38 20 LEU B C 1
ATOM 1438 O O . LEU B 1 20 ? 2.178 -9.797 -16.562 1 97.38 20 LEU B O 1
ATOM 1442 N N . LEU B 1 21 ? 3.461 -10.5 -14.805 1 94.69 21 LEU B N 1
ATOM 1443 C CA . LEU B 1 21 ? 4.723 -10.188 -15.469 1 94.69 21 LEU B CA 1
ATOM 1444 C C . LEU B 1 21 ? 5.379 -11.453 -16.016 1 94.69 21 LEU B C 1
ATOM 1446 O O . LEU B 1 21 ? 6.508 -11.414 -16.516 1 94.69 21 LEU B O 1
ATOM 1450 N N . HIS B 1 22 ? 4.645 -12.625 -15.883 1 92.44 22 HIS B N 1
ATOM 1451 C CA . HIS B 1 22 ? 5.133 -13.898 -16.391 1 92.44 22 HIS B CA 1
ATOM 1452 C C . HIS B 1 22 ? 6.559 -14.172 -15.922 1 92.44 22 HIS B C 1
ATOM 1454 O O . HIS B 1 22 ? 7.441 -14.461 -16.734 1 92.44 22 HIS B O 1
ATOM 1460 N N . ARG B 1 23 ? 6.711 -14.031 -14.695 1 89.06 23 ARG B N 1
ATOM 1461 C CA . ARG B 1 23 ? 8.039 -14.18 -14.102 1 89.06 23 ARG B CA 1
ATOM 1462 C C . ARG B 1 23 ? 8.43 -15.648 -14 1 89.06 23 ARG B C 1
ATOM 1464 O O . ARG B 1 23 ? 8.102 -16.312 -13.016 1 89.06 23 ARG B O 1
ATOM 1471 N N . ASP B 1 24 ? 8.914 -16.312 -15.008 1 83.69 24 ASP B N 1
ATOM 1472 C CA . ASP B 1 24 ? 9.547 -17.625 -15.125 1 83.69 24 ASP B CA 1
ATOM 1473 C C . ASP B 1 24 ? 8.641 -18.719 -14.602 1 83.69 24 ASP B C 1
ATOM 1475 O O . ASP B 1 24 ? 7.473 -18.812 -14.984 1 83.69 24 ASP B O 1
ATOM 1479 N N . ASP B 1 25 ? 9.391 -19.625 -13.641 1 81.38 25 ASP B N 1
ATOM 1480 C CA . ASP B 1 25 ? 8.703 -20.812 -13.133 1 81.38 25 ASP B CA 1
ATOM 1481 C C . ASP B 1 25 ? 7.52 -20.422 -12.25 1 81.38 25 ASP B C 1
ATOM 1483 O O . ASP B 1 25 ? 6.504 -21.125 -12.219 1 81.38 25 ASP B O 1
ATOM 1487 N N . HIS B 1 26 ? 7.551 -19.359 -11.719 1 87.38 26 HIS B N 1
ATOM 1488 C CA . HIS B 1 26 ? 6.453 -18.922 -10.859 1 87.38 26 HIS B CA 1
ATOM 1489 C C . HIS B 1 26 ? 5.234 -18.531 -11.688 1 87.38 26 HIS B C 1
ATOM 1491 O O . HIS B 1 26 ? 4.102 -18.609 -11.203 1 87.38 26 HIS B O 1
ATOM 1497 N N . ALA B 1 27 ? 5.52 -18.219 -12.883 1 93.44 27 ALA B N 1
ATOM 1498 C CA . ALA B 1 27 ? 4.426 -17.797 -13.758 1 93.44 27 ALA B CA 1
ATOM 1499 C C . ALA B 1 27 ? 3.467 -18.938 -14.039 1 93.44 27 ALA B C 1
ATOM 1501 O O . ALA B 1 27 ? 2.246 -18.781 -13.977 1 93.44 27 ALA B O 1
ATOM 1502 N N . LYS B 1 28 ? 4.023 -20.125 -14.305 1 94.75 28 LYS B N 1
ATOM 1503 C CA . LYS B 1 28 ? 3.199 -21.281 -14.641 1 94.75 28 LYS B CA 1
ATOM 1504 C C . LYS B 1 28 ? 2.287 -21.656 -13.477 1 94.75 28 LYS B C 1
ATOM 1506 O O . LYS B 1 28 ? 1.104 -21.938 -13.68 1 94.75 28 LYS B O 1
ATOM 1511 N N . MET B 1 29 ? 2.83 -21.656 -12.344 1 95.31 29 MET B N 1
ATOM 1512 C CA . MET B 1 29 ? 2.051 -22 -11.156 1 95.31 29 MET B CA 1
ATOM 1513 C C . MET B 1 29 ? 0.974 -20.969 -10.883 1 95.31 29 MET B C 1
ATOM 1515 O O . MET B 1 29 ? -0.158 -21.312 -10.539 1 95.31 29 MET B O 1
ATOM 1519 N N . ALA B 1 30 ? 1.321 -19.719 -10.938 1 97.31 30 ALA B N 1
ATOM 1520 C CA . ALA B 1 30 ? 0.353 -18.641 -10.742 1 97.31 30 ALA B CA 1
ATOM 1521 C C . ALA B 1 30 ? -0.77 -18.719 -11.773 1 97.31 30 ALA B C 1
ATOM 1523 O O . ALA B 1 30 ? -1.943 -18.547 -11.43 1 97.31 30 ALA B O 1
ATOM 1524 N N . GLU B 1 31 ? -0.362 -19.016 -13 1 97.19 31 GLU B N 1
ATOM 1525 C CA . GLU B 1 31 ? -1.346 -19.188 -14.062 1 97.19 31 GLU B CA 1
ATOM 1526 C C . GLU B 1 31 ? -2.299 -20.328 -13.766 1 97.19 31 GLU B C 1
ATOM 1528 O O . GLU B 1 31 ? -3.506 -20.219 -13.984 1 97.19 31 GLU B O 1
ATOM 1533 N N . ALA B 1 32 ? -1.734 -21.406 -13.352 1 96.81 32 ALA B N 1
ATOM 1534 C CA . ALA B 1 32 ? -2.549 -22.562 -13 1 96.81 32 ALA B CA 1
ATOM 1535 C C . ALA B 1 32 ? -3.525 -22.234 -11.875 1 96.81 32 ALA B C 1
ATOM 1537 O O . ALA B 1 32 ? -4.684 -22.672 -11.898 1 96.81 32 ALA B O 1
ATOM 1538 N N . VAL B 1 33 ? -3.117 -21.469 -10.875 1 97.25 33 VAL B N 1
ATOM 1539 C CA . VAL B 1 33 ? -3.984 -21.047 -9.773 1 97.25 33 VAL B CA 1
ATOM 1540 C C . VAL B 1 33 ? -5.16 -20.25 -10.328 1 97.25 33 VAL B C 1
ATOM 1542 O O . VAL B 1 33 ? -6.316 -20.5 -9.969 1 97.25 33 VAL B O 1
ATOM 1545 N N . MET B 1 34 ? -4.887 -19.328 -11.203 1 97.19 34 MET B N 1
ATOM 1546 C CA . MET B 1 34 ? -5.93 -18.484 -11.789 1 97.19 34 MET B CA 1
ATOM 1547 C C . MET B 1 34 ? -6.906 -19.328 -12.602 1 97.19 34 MET B C 1
ATOM 1549 O O . MET B 1 34 ? -8.125 -19.172 -12.484 1 97.19 34 MET B O 1
ATOM 1553 N N . GLU B 1 35 ? -6.344 -20.203 -13.414 1 96.31 35 GLU B N 1
ATOM 1554 C CA . GLU B 1 35 ? -7.156 -21.031 -14.289 1 96.31 35 GLU B CA 1
ATOM 1555 C C . GLU B 1 35 ? -8.047 -21.984 -13.492 1 96.31 35 GLU B C 1
ATOM 1557 O O . GLU B 1 35 ? -9.242 -22.094 -13.758 1 96.31 35 GLU B O 1
ATOM 1562 N N . LEU B 1 36 ? -7.453 -22.641 -12.57 1 95.5 36 LEU B N 1
ATOM 1563 C CA . LEU B 1 36 ? -8.195 -23.594 -11.742 1 95.5 36 LEU B CA 1
ATOM 1564 C C . LEU B 1 36 ? -9.203 -22.859 -10.859 1 95.5 36 LEU B C 1
ATOM 1566 O O . LEU B 1 36 ? -10.289 -23.391 -10.594 1 95.5 36 LEU B O 1
ATOM 1570 N N . GLY B 1 37 ? -8.781 -21.656 -10.352 1 95.38 37 GLY B N 1
ATOM 1571 C CA . GLY B 1 37 ? -9.75 -20.859 -9.633 1 95.38 37 GLY B CA 1
ATOM 1572 C C . GLY B 1 37 ? -11 -20.547 -10.445 1 95.38 37 GLY B C 1
ATOM 1573 O O . GLY B 1 37 ? -12.117 -20.719 -9.953 1 95.38 37 GLY B O 1
ATOM 1574 N N . ALA B 1 38 ? -10.828 -20.172 -11.648 1 94.56 38 ALA B N 1
ATOM 1575 C CA . ALA B 1 38 ? -11.938 -19.859 -12.547 1 94.56 38 ALA B CA 1
ATOM 1576 C C . ALA B 1 38 ? -12.758 -21.125 -12.844 1 94.56 38 ALA B C 1
ATOM 1578 O O . ALA B 1 38 ? -13.984 -21.094 -12.766 1 94.56 38 ALA B O 1
ATOM 1579 N N . LYS B 1 39 ? -12.133 -22.219 -13.164 1 95.5 39 LYS B N 1
ATOM 1580 C CA . LYS B 1 39 ? -12.781 -23.484 -13.508 1 95.5 39 LYS B CA 1
ATOM 1581 C C . LYS B 1 39 ? -13.648 -23.984 -12.359 1 95.5 39 LYS B C 1
ATOM 1583 O O . LYS B 1 39 ? -14.711 -24.578 -12.586 1 95.5 39 LYS B O 1
ATOM 1588 N N . ASN B 1 40 ? -13.195 -23.797 -11.164 1 96.19 40 ASN B N 1
ATOM 1589 C CA . ASN B 1 40 ? -13.883 -24.312 -9.984 1 96.19 40 ASN B CA 1
ATOM 1590 C C . ASN B 1 40 ? -14.781 -23.25 -9.352 1 96.19 40 ASN B C 1
ATOM 1592 O O . ASN B 1 40 ? -15.242 -23.406 -8.227 1 96.19 40 ASN B O 1
ATOM 1596 N N . ASN B 1 41 ? -14.922 -22.141 -10.016 1 96.25 41 ASN B N 1
ATOM 1597 C CA . ASN B 1 41 ? -15.789 -21.047 -9.586 1 96.25 41 ASN B CA 1
ATOM 1598 C C . ASN B 1 41 ? -15.367 -20.5 -8.219 1 96.25 41 ASN B C 1
ATOM 1600 O O . ASN B 1 41 ? -16.203 -20.281 -7.348 1 96.25 41 ASN B O 1
ATOM 1604 N N . ILE B 1 42 ? -14.125 -20.422 -7.996 1 97.81 42 ILE B N 1
ATOM 1605 C CA . ILE B 1 42 ? -13.562 -19.844 -6.785 1 97.81 42 ILE B CA 1
ATOM 1606 C C . ILE B 1 42 ? -13.422 -18.328 -6.961 1 97.81 42 ILE B C 1
ATOM 1608 O O . ILE B 1 42 ? -12.984 -17.859 -8.016 1 97.81 42 ILE B O 1
ATOM 1612 N N . THR B 1 43 ? -13.828 -17.562 -5.961 1 98.31 43 THR B N 1
ATOM 1613 C CA . THR B 1 43 ? -13.617 -16.125 -5.973 1 98.31 43 THR B CA 1
ATOM 1614 C C . THR B 1 43 ? -12.188 -15.773 -5.586 1 98.31 43 THR B C 1
ATOM 1616 O O . THR B 1 43 ? -11.719 -16.141 -4.504 1 98.31 43 THR B O 1
ATOM 1619 N N . LEU B 1 44 ? -11.516 -15.125 -6.453 1 98.69 44 LEU B N 1
ATOM 1620 C CA . LEU B 1 44 ? -10.172 -14.648 -6.168 1 98.69 44 LEU B CA 1
ATOM 1621 C C . LEU B 1 44 ? -10.195 -13.242 -5.582 1 98.69 44 LEU B C 1
ATOM 1623 O O . LEU B 1 44 ? -10.938 -12.375 -6.066 1 98.69 44 LEU B O 1
ATOM 1627 N N . LEU B 1 45 ? -9.461 -13.07 -4.535 1 98.88 45 LEU B N 1
ATOM 1628 C CA . LEU B 1 45 ? -9.422 -11.789 -3.834 1 98.88 45 LEU B CA 1
ATOM 1629 C C . LEU B 1 45 ? -8.039 -11.156 -3.932 1 98.88 45 LEU B C 1
ATOM 1631 O O . LEU B 1 45 ? -7.031 -11.859 -4.008 1 98.88 45 LEU B O 1
ATOM 1635 N N . CYS B 1 46 ? -8.047 -9.859 -3.936 1 98.88 46 CYS B N 1
ATOM 1636 C CA . CYS B 1 46 ? -6.84 -9.039 -3.875 1 98.88 46 CYS B CA 1
ATOM 1637 C C . CYS B 1 46 ? -7.008 -7.898 -2.877 1 98.88 46 CYS B C 1
ATOM 1639 O O . CYS B 1 46 ? -8 -7.176 -2.916 1 98.88 46 CYS B O 1
ATOM 1641 N N . ALA B 1 47 ? -6.07 -7.766 -1.965 1 98.81 47 ALA B N 1
ATOM 1642 C CA . ALA B 1 47 ? -6.121 -6.617 -1.063 1 98.81 47 ALA B CA 1
ATOM 1643 C C . ALA B 1 47 ? -5.93 -5.312 -1.829 1 98.81 47 ALA B C 1
ATOM 1645 O O . ALA B 1 47 ? -5.098 -5.234 -2.738 1 98.81 47 ALA B O 1
ATOM 1646 N N . SER B 1 48 ? -6.66 -4.262 -1.487 1 98.75 48 SER B N 1
ATOM 1647 C CA . SER B 1 48 ? -6.582 -2.98 -2.182 1 98.75 48 SER B CA 1
ATOM 1648 C C . SER B 1 48 ? -5.16 -2.432 -2.176 1 98.75 48 SER B C 1
ATOM 1650 O O . SER B 1 48 ? -4.703 -1.865 -3.172 1 98.75 48 SER B O 1
ATOM 1652 N N . LEU B 1 49 ? -4.43 -2.656 -1.101 1 97.62 49 LEU B N 1
ATOM 1653 C CA . LEU B 1 49 ? -3.07 -2.145 -0.971 1 97.62 49 LEU B CA 1
ATOM 1654 C C . LEU B 1 49 ? -2.137 -2.822 -1.968 1 97.62 49 LEU B C 1
ATOM 1656 O O . LEU B 1 49 ? -1.104 -2.262 -2.338 1 97.62 49 LEU B O 1
ATOM 1660 N N . SER B 1 50 ? -2.457 -4.027 -2.422 1 98.31 50 SER B N 1
ATOM 1661 C CA . SER B 1 50 ? -1.617 -4.77 -3.357 1 98.31 50 SER B CA 1
ATOM 1662 C C . SER B 1 50 ? -1.6 -4.105 -4.73 1 98.31 50 SER B C 1
ATOM 1664 O O . SER B 1 50 ? -0.609 -4.199 -5.457 1 98.31 50 SER B O 1
ATOM 1666 N N . LEU B 1 51 ? -2.68 -3.393 -5.078 1 98.44 51 LEU B N 1
ATOM 1667 C CA . LEU B 1 51 ? -2.766 -2.768 -6.395 1 98.44 51 LEU B CA 1
ATOM 1668 C C . LEU B 1 51 ? -1.685 -1.705 -6.562 1 98.44 51 LEU B C 1
ATOM 1670 O O . LEU B 1 51 ? -1.057 -1.616 -7.621 1 98.44 51 LEU B O 1
ATOM 1674 N N . LYS B 1 52 ? -1.493 -0.917 -5.523 1 96.75 52 LYS B N 1
ATOM 1675 C CA . LYS B 1 52 ? -0.447 0.095 -5.637 1 96.75 52 LYS B CA 1
ATOM 1676 C C . LYS B 1 52 ? 0.933 -0.548 -5.742 1 96.75 52 LYS B C 1
ATOM 1678 O O . LYS B 1 52 ? 1.792 -0.069 -6.484 1 96.75 52 LYS B O 1
ATOM 1683 N N . ASP B 1 53 ? 1.139 -1.646 -5.004 1 97.12 53 ASP B N 1
ATOM 1684 C CA . ASP B 1 53 ? 2.408 -2.359 -5.082 1 97.12 53 ASP B CA 1
ATOM 1685 C C . ASP B 1 53 ? 2.627 -2.938 -6.48 1 97.12 53 ASP B C 1
ATOM 1687 O O . ASP B 1 53 ? 3.742 -2.906 -7.004 1 97.12 53 ASP B O 1
ATOM 1691 N N . ILE B 1 54 ? 1.619 -3.443 -7.023 1 98 54 ILE B N 1
ATOM 1692 C CA . ILE B 1 54 ? 1.685 -4.012 -8.367 1 98 54 ILE B CA 1
ATOM 1693 C C . ILE B 1 54 ? 2.049 -2.92 -9.367 1 98 54 ILE B C 1
ATOM 1695 O O . ILE B 1 54 ? 2.898 -3.127 -10.242 1 98 54 ILE B O 1
ATOM 1699 N N . ALA B 1 55 ? 1.451 -1.76 -9.25 1 97.56 55 ALA B N 1
ATOM 1700 C CA . ALA B 1 55 ? 1.765 -0.641 -10.133 1 97.56 55 ALA B CA 1
ATOM 1701 C C . ALA B 1 55 ? 3.24 -0.261 -10.039 1 97.56 55 ALA B C 1
ATOM 1703 O O . ALA B 1 55 ? 3.928 -0.155 -11.055 1 97.56 55 ALA B O 1
ATOM 1704 N N . TYR B 1 56 ? 3.668 -0.172 -8.859 1 95.38 56 TYR B N 1
ATOM 1705 C CA . TYR B 1 56 ? 5.047 0.236 -8.609 1 95.38 56 TYR B CA 1
ATOM 1706 C C . TYR B 1 56 ? 6.027 -0.824 -9.102 1 95.38 56 TYR B C 1
ATOM 1708 O O . TYR B 1 56 ? 6.977 -0.514 -9.828 1 95.38 56 TYR B O 1
ATOM 1716 N N . LEU B 1 57 ? 5.801 -2.053 -8.75 1 96.25 57 LEU B N 1
ATOM 1717 C CA . LEU B 1 57 ? 6.746 -3.133 -9.016 1 96.25 57 LEU B CA 1
ATOM 1718 C C . LEU B 1 57 ? 6.762 -3.484 -10.5 1 96.25 57 LEU B C 1
ATOM 1720 O O . LEU B 1 57 ? 7.805 -3.857 -11.047 1 96.25 57 LEU B O 1
ATOM 1724 N N . SER B 1 58 ? 5.641 -3.398 -11.125 1 97.19 58 SER B N 1
ATOM 1725 C CA . SER B 1 58 ? 5.605 -3.664 -12.562 1 97.19 58 SER B CA 1
ATOM 1726 C C . SER B 1 58 ? 6.352 -2.586 -13.344 1 97.19 58 SER B C 1
ATOM 1728 O O . SER B 1 58 ? 7.082 -2.891 -14.289 1 97.19 58 SER B O 1
ATOM 1730 N N . SER B 1 59 ? 6.211 -1.315 -12.977 1 96.31 59 SER B N 1
ATOM 1731 C CA . SER B 1 59 ? 6.973 -0.235 -13.594 1 96.31 59 SER B CA 1
ATOM 1732 C C . SER B 1 59 ? 8.469 -0.43 -13.398 1 96.31 59 SER B C 1
ATOM 1734 O O . SER B 1 59 ? 9.25 -0.274 -14.336 1 96.31 59 SER B O 1
ATOM 1736 N N . SER B 1 60 ? 8.82 -0.768 -12.195 1 94.38 60 SER B N 1
ATOM 1737 C CA . SER B 1 60 ? 10.227 -0.987 -11.859 1 94.38 60 SER B CA 1
ATOM 1738 C C . SER B 1 60 ? 10.812 -2.141 -12.664 1 94.38 60 SER B C 1
ATOM 1740 O O . SER B 1 60 ? 11.953 -2.074 -13.117 1 94.38 60 SER B O 1
ATOM 1742 N N . ALA B 1 61 ? 10.047 -3.195 -12.812 1 93.44 61 ALA B N 1
ATOM 1743 C CA . ALA B 1 61 ? 10.492 -4.359 -13.578 1 93.44 61 ALA B CA 1
ATOM 1744 C C . ALA B 1 61 ? 10.797 -3.982 -15.023 1 93.44 61 ALA B C 1
ATOM 1746 O O . ALA B 1 61 ? 11.805 -4.418 -15.586 1 93.44 61 ALA B O 1
ATOM 1747 N N . ILE B 1 62 ? 9.992 -3.127 -15.602 1 93.31 62 ILE B N 1
ATOM 1748 C CA . ILE B 1 62 ? 10.18 -2.686 -16.984 1 93.31 62 ILE B CA 1
ATOM 1749 C C . ILE B 1 62 ? 11.445 -1.829 -17.078 1 93.31 62 ILE B C 1
ATOM 1751 O O . ILE B 1 62 ? 12.258 -2.016 -17.984 1 93.31 62 ILE B O 1
ATOM 1755 N N . ARG B 1 63 ? 11.617 -0.97 -16.172 1 92.5 63 ARG B N 1
ATOM 1756 C CA . ARG B 1 63 ? 12.773 -0.08 -16.188 1 92.5 63 ARG B CA 1
ATOM 1757 C C . ARG B 1 63 ? 14.07 -0.866 -16.031 1 92.5 63 ARG B C 1
ATOM 1759 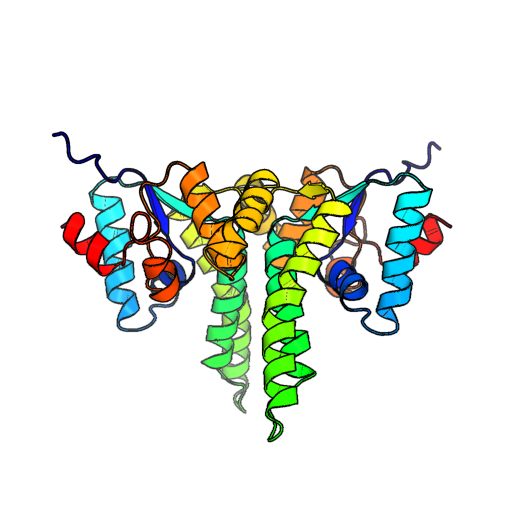O O . ARG B 1 63 ? 15.102 -0.484 -16.578 1 92.5 63 ARG B O 1
ATOM 1766 N N . ARG B 1 64 ? 13.992 -1.897 -15.258 1 91.56 64 ARG B N 1
ATOM 1767 C CA . ARG B 1 64 ? 15.164 -2.736 -15.039 1 91.56 64 ARG B CA 1
ATOM 1768 C C . ARG B 1 64 ? 15.492 -3.557 -16.281 1 91.56 64 ARG B C 1
ATOM 1770 O O . ARG B 1 64 ? 16.656 -3.779 -16.594 1 91.56 64 ARG B O 1
ATOM 1777 N N . GLU B 1 65 ? 14.469 -3.998 -16.922 1 88.81 65 GLU B N 1
ATOM 1778 C CA . GLU B 1 65 ? 14.641 -4.828 -18.109 1 88.81 65 GLU B CA 1
ATOM 1779 C C . GLU B 1 65 ? 15.172 -4.008 -19.281 1 88.81 65 GLU B C 1
ATOM 1781 O O . GLU B 1 65 ? 15.984 -4.496 -20.078 1 88.81 65 GLU B O 1
ATOM 1786 N N . PHE B 1 66 ? 14.711 -2.74 -19.328 1 89.31 66 PHE B N 1
ATOM 1787 C CA . PHE B 1 66 ? 15.117 -1.863 -20.422 1 89.31 66 PHE B CA 1
ATOM 1788 C C . PHE B 1 66 ? 15.945 -0.698 -19.891 1 89.31 66 PHE B C 1
ATOM 1790 O O . PHE B 1 66 ? 15.484 0.445 -19.875 1 89.31 66 PHE B O 1
ATOM 1797 N N . LYS B 1 67 ? 17.141 -0.906 -19.578 1 87.81 67 LYS B N 1
ATOM 1798 C CA . LYS B 1 67 ? 17.984 0.162 -19.062 1 87.81 67 LYS B CA 1
ATOM 1799 C C . LYS B 1 67 ? 18.281 1.202 -20.141 1 87.81 67 LYS B C 1
ATOM 1801 O O . LYS B 1 67 ? 18.359 0.869 -21.328 1 87.81 67 LYS B O 1
ATOM 1806 N N . PRO B 1 68 ? 18.375 2.379 -19.625 1 86.56 68 PRO B N 1
ATOM 1807 C CA . PRO B 1 68 ? 18.703 3.395 -20.625 1 86.56 68 PRO B CA 1
ATOM 1808 C C . PRO B 1 68 ? 19.984 3.078 -21.391 1 86.56 68 PRO B C 1
ATOM 1810 O O . PRO B 1 68 ? 20.938 2.555 -20.797 1 86.56 68 PRO B O 1
ATOM 1813 N N . ASN B 1 69 ? 19.922 3.383 -22.656 1 90.75 69 ASN B N 1
ATOM 1814 C CA . ASN B 1 69 ? 21.047 3.18 -23.547 1 90.75 69 ASN B CA 1
ATOM 1815 C C . ASN B 1 69 ? 21.141 4.289 -24.594 1 90.75 69 ASN B C 1
ATOM 1817 O O . ASN B 1 69 ? 20.531 5.34 -24.438 1 90.75 69 ASN B O 1
ATOM 1821 N N . GLU B 1 70 ? 22 4.027 -25.469 1 90.88 70 GLU B N 1
ATOM 1822 C CA . GLU B 1 70 ? 22.234 5.102 -26.422 1 90.88 70 GLU B CA 1
ATOM 1823 C C . GLU B 1 70 ? 21.141 5.16 -27.469 1 90.88 70 GLU B C 1
ATOM 1825 O O . GLU B 1 70 ? 21 6.16 -28.188 1 90.88 70 GLU B O 1
ATOM 1830 N N . SER B 1 71 ? 20.438 4.129 -27.547 1 93.19 71 SER B N 1
ATOM 1831 C CA . SER B 1 71 ? 19.375 4.07 -28.547 1 93.19 71 SER B CA 1
ATOM 1832 C C . SER B 1 71 ? 18.172 4.891 -28.125 1 93.19 71 SER B C 1
ATOM 1834 O O . SER B 1 71 ? 17.516 4.582 -27.125 1 93.19 71 SER B O 1
ATOM 1836 N N . GLU B 1 72 ? 17.859 5.879 -28.891 1 93 72 GLU B N 1
ATOM 1837 C CA . GLU B 1 72 ? 16.719 6.738 -28.625 1 93 72 GLU B CA 1
ATOM 1838 C C . GLU B 1 72 ? 15.414 5.949 -28.688 1 93 72 GLU B C 1
ATOM 1840 O O . GLU B 1 72 ? 14.508 6.16 -27.875 1 93 72 GLU B O 1
ATOM 1845 N N . VAL B 1 73 ? 15.352 5.07 -29.609 1 92.12 73 VAL B N 1
ATOM 1846 C CA . VAL B 1 73 ? 14.148 4.27 -29.812 1 92.12 73 VAL B CA 1
ATOM 1847 C C . VAL B 1 73 ? 13.914 3.371 -28.609 1 92.12 73 VAL B C 1
ATOM 1849 O O . VAL B 1 73 ? 12.789 3.271 -28.109 1 92.12 73 VAL B O 1
ATOM 1852 N N . GLU B 1 74 ? 14.961 2.787 -28.094 1 90.62 74 GLU B N 1
ATOM 1853 C CA . GLU B 1 74 ? 14.836 1.908 -26.938 1 90.62 74 GLU B CA 1
ATOM 1854 C C . GLU B 1 74 ? 14.461 2.695 -25.688 1 90.62 74 GLU B C 1
ATOM 1856 O O . GLU B 1 74 ? 13.648 2.236 -24.875 1 90.62 74 GLU B O 1
ATOM 1861 N N . ASN B 1 75 ? 14.984 3.84 -25.625 1 93.31 75 ASN B N 1
ATOM 1862 C CA . ASN B 1 75 ? 14.664 4.691 -24.469 1 93.31 75 ASN B CA 1
ATOM 1863 C C . ASN B 1 75 ? 13.219 5.16 -24.516 1 93.31 75 ASN B C 1
ATOM 1865 O O . ASN B 1 75 ? 12.547 5.227 -23.484 1 93.31 75 ASN B O 1
ATOM 1869 N N . PHE B 1 76 ? 12.859 5.414 -25.703 1 93.25 76 PHE B N 1
ATOM 1870 C CA . PHE B 1 76 ? 11.469 5.789 -25.875 1 93.25 76 PHE B CA 1
ATOM 1871 C C . PHE B 1 76 ? 10.539 4.629 -25.531 1 93.25 76 PHE B C 1
ATOM 1873 O O . PHE B 1 76 ? 9.547 4.812 -24.828 1 93.25 76 PHE B O 1
ATOM 1880 N N . THR B 1 77 ? 10.875 3.453 -26 1 91.94 77 THR B N 1
ATOM 1881 C CA . THR B 1 77 ? 10.086 2.254 -25.734 1 91.94 77 THR B CA 1
ATOM 1882 C C . THR B 1 77 ? 10.047 1.958 -24.234 1 91.94 77 THR B C 1
ATOM 1884 O O . THR B 1 77 ? 8.992 1.621 -23.688 1 91.94 77 THR B O 1
ATOM 1887 N N . ARG B 1 78 ? 11.055 2.059 -23.547 1 92.75 78 ARG B N 1
ATOM 1888 C CA . ARG B 1 78 ? 11.156 1.873 -22.109 1 92.75 78 ARG B CA 1
ATOM 1889 C C . ARG B 1 78 ? 10.219 2.822 -21.375 1 92.75 78 ARG B C 1
ATOM 1891 O O . ARG B 1 78 ? 9.484 2.404 -20.469 1 92.75 78 ARG B O 1
ATOM 1898 N N . GLY B 1 79 ? 10.289 4.102 -21.734 1 92.25 79 GLY B N 1
ATOM 1899 C CA . GLY B 1 79 ? 9.391 5.094 -21.141 1 92.25 79 GLY B CA 1
ATOM 1900 C C . GLY B 1 79 ? 7.926 4.785 -21.391 1 92.25 79 GLY B C 1
ATOM 1901 O O . GLY B 1 79 ? 7.117 4.863 -20.453 1 92.25 79 GLY B O 1
ATOM 1902 N N . PHE B 1 80 ? 7.707 4.375 -22.562 1 93.56 80 PHE B N 1
ATOM 1903 C CA . PHE B 1 80 ? 6.344 4.059 -22.969 1 93.56 80 PHE B CA 1
ATOM 1904 C C . PHE B 1 80 ? 5.812 2.861 -22.188 1 93.56 80 PHE B C 1
ATOM 1906 O O . PHE B 1 80 ? 4.723 2.92 -21.609 1 93.56 80 PHE B O 1
ATOM 1913 N N . LEU B 1 81 ? 6.555 1.854 -22.109 1 94.06 81 LEU B N 1
ATOM 1914 C CA . LEU B 1 81 ? 6.133 0.636 -21.422 1 94.06 81 LEU B CA 1
ATOM 1915 C C . LEU B 1 81 ? 6.031 0.866 -19.922 1 94.06 81 LEU B C 1
ATOM 1917 O O . LEU B 1 81 ? 5.086 0.396 -19.281 1 94.06 81 LEU B O 1
ATOM 1921 N N . SER B 1 82 ? 6.941 1.619 -19.375 1 94.62 82 SER B N 1
ATOM 1922 C CA . SER B 1 82 ? 6.957 1.85 -17.938 1 94.62 82 SER B CA 1
ATOM 1923 C C . SER B 1 82 ? 5.758 2.686 -17.484 1 94.62 82 SER B C 1
ATOM 1925 O O . SER B 1 82 ? 5.332 2.611 -16.344 1 94.62 82 SER B O 1
ATOM 1927 N N . SER B 1 83 ? 5.223 3.451 -18.453 1 93.31 83 SER B N 1
ATOM 1928 C CA . SER B 1 83 ? 4.086 4.305 -18.125 1 93.31 83 SER B CA 1
ATOM 1929 C C . SER B 1 83 ? 2.766 3.576 -18.344 1 93.31 83 SER B C 1
ATOM 1931 O O . SER B 1 83 ? 1.753 3.916 -17.719 1 93.31 83 SER B O 1
ATOM 1933 N N . ARG B 1 84 ? 2.723 2.566 -19.172 1 95.38 84 ARG B N 1
ATOM 1934 C CA . ARG B 1 84 ? 1.464 1.951 -19.578 1 95.38 84 ARG B CA 1
ATOM 1935 C C . ARG B 1 84 ? 1.25 0.619 -18.859 1 95.38 84 ARG B C 1
ATOM 1937 O O . ARG B 1 84 ? 0.126 0.286 -18.484 1 95.38 84 ARG B O 1
ATOM 1944 N N . VAL B 1 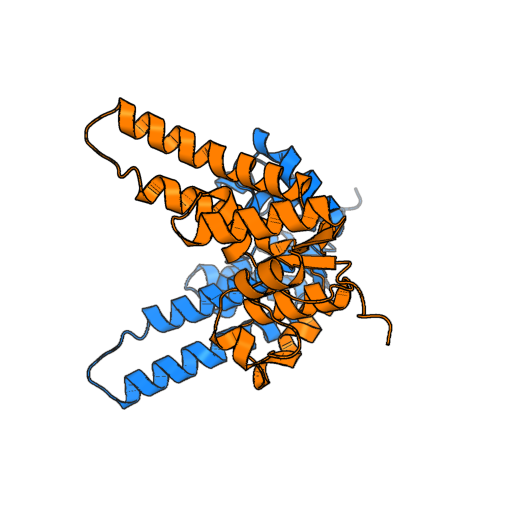85 ? 2.262 -0.125 -18.609 1 96.56 85 VAL B N 1
ATOM 1945 C CA . VAL B 1 85 ? 2.189 -1.499 -18.125 1 96.56 85 VAL B CA 1
ATOM 1946 C C . VAL B 1 85 ? 1.545 -1.526 -16.734 1 96.56 85 VAL B C 1
ATOM 1948 O O . VAL B 1 85 ? 0.657 -2.34 -16.484 1 96.56 85 VAL B O 1
ATOM 1951 N N . PRO B 1 86 ? 1.898 -0.607 -15.852 1 97.69 86 PRO B N 1
ATOM 1952 C CA . PRO B 1 86 ? 1.276 -0.623 -14.523 1 97.69 86 PRO B CA 1
ATOM 1953 C C . PRO B 1 86 ? -0.246 -0.517 -14.586 1 97.69 86 PRO B C 1
ATOM 1955 O O . PRO B 1 86 ? -0.948 -1.236 -13.875 1 97.69 86 PRO B O 1
ATOM 1958 N N . TRP B 1 87 ? -0.799 0.272 -15.406 1 98.19 87 TRP B N 1
ATOM 1959 C CA . TRP B 1 87 ? -2.238 0.479 -15.516 1 98.19 87 TRP B CA 1
ATOM 1960 C C . TRP B 1 87 ? -2.922 -0.75 -16.109 1 98.19 87 TRP B C 1
ATOM 1962 O O . TRP B 1 87 ? -4.027 -1.11 -15.695 1 98.19 87 TRP B O 1
ATOM 1972 N N . ARG B 1 88 ? -2.287 -1.362 -17.016 1 97.94 88 ARG B N 1
ATOM 1973 C CA . ARG B 1 88 ? -2.82 -2.605 -17.562 1 97.94 88 ARG B CA 1
ATOM 1974 C C . ARG B 1 88 ? -2.846 -3.703 -16.516 1 97.94 88 ARG B C 1
ATOM 1976 O O . ARG B 1 88 ? -3.797 -4.484 -16.438 1 97.94 88 ARG B O 1
ATOM 1983 N N . CYS B 1 89 ? -1.774 -3.756 -15.727 1 98.44 89 CYS B N 1
ATOM 1984 C CA . CYS B 1 89 ? -1.726 -4.738 -14.648 1 98.44 89 CYS B CA 1
ATOM 1985 C C . CYS B 1 89 ? -2.859 -4.52 -13.656 1 98.44 89 CYS B C 1
ATOM 1987 O O . CYS B 1 89 ? -3.537 -5.469 -13.258 1 98.44 89 CYS B O 1
ATOM 1989 N N . ILE B 1 90 ? -3.088 -3.271 -13.234 1 98.62 90 ILE B N 1
ATOM 1990 C CA . ILE B 1 90 ? -4.164 -2.943 -12.305 1 98.62 90 ILE B CA 1
ATOM 1991 C C . ILE B 1 90 ? -5.508 -3.359 -12.906 1 98.62 90 ILE B C 1
ATOM 1993 O O . ILE B 1 90 ? -6.332 -3.98 -12.234 1 98.62 90 ILE B O 1
ATOM 1997 N N . GLU B 1 91 ? -5.688 -3.035 -14.109 1 98.44 91 GLU B N 1
ATOM 1998 C CA . GLU B 1 91 ? -6.926 -3.363 -14.812 1 98.44 91 GLU B CA 1
ATOM 1999 C C . GLU B 1 91 ? -7.176 -4.871 -14.82 1 98.44 91 GLU B C 1
ATOM 2001 O O . GLU B 1 91 ? -8.289 -5.324 -14.539 1 98.44 91 GLU B O 1
ATOM 2006 N N . GLN B 1 92 ? -6.18 -5.598 -15.133 1 98.19 92 GLN B N 1
ATOM 2007 C CA . GLN B 1 92 ? -6.293 -7.051 -15.172 1 98.19 92 GLN B CA 1
ATOM 2008 C C . GLN B 1 92 ? -6.656 -7.613 -13.797 1 98.19 92 GLN B C 1
ATOM 2010 O O . GLN B 1 92 ? -7.5 -8.508 -13.688 1 98.19 92 GLN B O 1
ATOM 2015 N N . VAL B 1 93 ? -6.066 -7.117 -12.773 1 98.69 93 VAL B N 1
ATOM 2016 C CA . VAL B 1 93 ? -6.367 -7.59 -11.43 1 98.69 93 VAL B CA 1
ATOM 2017 C C . VAL B 1 93 ? -7.824 -7.289 -11.086 1 98.69 93 VAL B C 1
ATOM 2019 O O . VAL B 1 93 ? -8.531 -8.133 -10.531 1 98.69 93 VAL B O 1
ATOM 2022 N N . LYS B 1 94 ? -8.242 -6.094 -11.398 1 98.19 94 LYS B N 1
ATOM 2023 C CA . LYS B 1 94 ? -9.617 -5.688 -11.086 1 98.19 94 LYS B CA 1
ATOM 2024 C C . LYS B 1 94 ? -10.625 -6.555 -11.836 1 98.19 94 LYS B C 1
ATOM 2026 O O . LYS B 1 94 ? -11.75 -6.75 -11.359 1 98.19 94 LYS B O 1
ATOM 2031 N N . GLU B 1 95 ? -10.203 -7.055 -12.93 1 97.25 95 GLU B N 1
ATOM 2032 C CA . GLU B 1 95 ? -11.078 -7.922 -13.719 1 97.25 95 GLU B CA 1
ATOM 2033 C C . GLU B 1 95 ? -11.133 -9.328 -13.125 1 97.25 95 GLU B C 1
ATOM 2035 O O . GLU B 1 95 ? -12.164 -10 -13.203 1 97.25 95 GLU B O 1
ATOM 2040 N N . MET B 1 96 ? -10.086 -9.742 -12.492 1 97.19 96 MET B N 1
ATOM 2041 C CA . MET B 1 96 ? -9.969 -11.141 -12.117 1 97.19 96 MET B CA 1
ATOM 2042 C C . MET B 1 96 ? -10.273 -11.328 -10.633 1 97.19 96 MET B C 1
ATOM 2044 O O . MET B 1 96 ? -10.625 -12.43 -10.195 1 97.19 96 MET B O 1
ATOM 2048 N N . CYS B 1 97 ? -10.172 -10.25 -9.914 1 98.56 97 CYS B N 1
ATOM 2049 C CA . CYS B 1 97 ? -10.258 -10.383 -8.461 1 98.56 97 CYS B CA 1
ATOM 2050 C C . CYS B 1 97 ? -11.289 -9.414 -7.887 1 98.56 97 CYS B C 1
ATOM 2052 O O . CYS B 1 97 ? -11.469 -8.32 -8.414 1 98.56 97 CYS B O 1
ATOM 2054 N N . ASP B 1 98 ? -11.953 -9.844 -6.809 1 98.5 98 ASP B N 1
ATOM 2055 C CA . ASP B 1 98 ? -12.625 -8.875 -5.941 1 98.5 98 ASP B CA 1
ATOM 2056 C C . ASP B 1 98 ? -11.617 -8.148 -5.055 1 98.5 98 ASP B C 1
ATOM 2058 O O . ASP B 1 98 ? -10.766 -8.781 -4.43 1 98.5 98 ASP B O 1
ATOM 2062 N N . ILE B 1 99 ? -11.711 -6.871 -5.008 1 98.88 99 ILE B N 1
ATOM 2063 C CA . ILE B 1 99 ? -10.781 -6.07 -4.227 1 98.88 99 ILE B CA 1
ATOM 2064 C C . ILE B 1 99 ? -11.266 -5.965 -2.783 1 98.88 99 ILE B C 1
ATOM 2066 O O . ILE B 1 99 ? -12.398 -5.555 -2.533 1 98.88 99 ILE B O 1
ATOM 2070 N N . VAL B 1 100 ? -10.398 -6.316 -1.907 1 98.69 100 VAL B N 1
ATOM 2071 C CA . VAL B 1 100 ? -10.711 -6.324 -0.482 1 98.69 100 VAL B CA 1
ATOM 2072 C C . VAL B 1 100 ? -10.227 -5.023 0.16 1 98.69 100 VAL B C 1
ATOM 2074 O O . VAL B 1 100 ? -9.102 -4.586 -0.087 1 98.69 100 VAL B O 1
ATOM 2077 N N . ALA B 1 101 ? -11.109 -4.48 1.013 1 98.62 101 ALA B N 1
ATOM 2078 C CA . ALA B 1 101 ? -10.82 -3.193 1.641 1 98.62 101 ALA B CA 1
ATOM 2079 C C . ALA B 1 101 ? -9.758 -3.342 2.73 1 98.62 101 ALA B C 1
ATOM 2081 O O . ALA B 1 101 ? -9.703 -4.367 3.416 1 98.62 101 ALA B O 1
ATOM 2082 N N . VAL B 1 102 ? -8.945 -2.393 2.865 1 98.75 102 VAL B N 1
ATOM 2083 C CA . VAL B 1 102 ? -8.086 -2.203 4.023 1 98.75 102 VAL B CA 1
ATOM 2084 C C . VAL B 1 102 ? -8.492 -0.938 4.773 1 98.75 102 VAL B C 1
ATOM 2086 O O . VAL B 1 102 ? -8.328 0.174 4.266 1 98.75 102 VAL B O 1
ATOM 2089 N N . ASP B 1 103 ? -9.055 -1.122 5.938 1 98.56 103 ASP B N 1
ATOM 2090 C CA . ASP B 1 103 ? -9.57 0.001 6.711 1 98.56 103 ASP B CA 1
ATOM 2091 C C . ASP B 1 103 ? -8.922 0.067 8.094 1 98.56 103 ASP B C 1
ATOM 2093 O O . ASP B 1 103 ? -7.922 -0.613 8.344 1 98.56 103 ASP B O 1
ATOM 2097 N N . GLU B 1 104 ? -9.438 0.935 8.906 1 98.44 104 GLU B N 1
ATOM 2098 C CA . GLU B 1 104 ? -8.859 1.15 10.227 1 98.44 104 GLU B CA 1
ATOM 2099 C C . GLU B 1 104 ? -8.844 -0.14 11.039 1 98.44 104 GLU B C 1
ATOM 2101 O O . GLU B 1 104 ? -7.855 -0.447 11.711 1 98.44 104 GLU B O 1
ATOM 2106 N N . SER B 1 105 ? -9.922 -0.834 10.977 1 98.69 105 SER B N 1
ATOM 2107 C CA . SER B 1 105 ? -9.992 -2.098 11.703 1 98.69 105 SER B CA 1
ATOM 2108 C C . SER B 1 105 ? -8.945 -3.086 11.195 1 98.69 105 SER B C 1
ATOM 2110 O O . SER B 1 105 ? -8.328 -3.805 11.984 1 98.69 105 SER B O 1
ATOM 2112 N N . THR B 1 106 ? -8.773 -3.174 9.875 1 98.81 106 THR B N 1
ATOM 2113 C CA . THR B 1 106 ? -7.742 -4.027 9.297 1 98.81 106 THR B CA 1
ATOM 2114 C C . THR B 1 106 ? -6.367 -3.648 9.836 1 98.81 106 THR B C 1
ATOM 2116 O O . THR B 1 106 ? -5.586 -4.52 10.219 1 98.81 106 THR B O 1
ATOM 2119 N N . CYS B 1 107 ? -6.09 -2.342 9.891 1 98.75 107 CYS B N 1
ATOM 2120 C CA . CYS B 1 107 ? -4.797 -1.846 10.352 1 98.75 107 CYS B CA 1
ATOM 2121 C C . CYS B 1 107 ? -4.59 -2.158 11.828 1 98.75 107 CYS B C 1
ATOM 2123 O O . CYS B 1 107 ? -3.498 -2.566 12.234 1 98.75 107 CYS B O 1
ATOM 2125 N N . ASP B 1 108 ? -5.629 -2.047 12.609 1 98.62 108 ASP B N 1
ATOM 2126 C CA . ASP B 1 108 ? -5.547 -2.33 14.039 1 98.62 108 ASP B CA 1
ATOM 2127 C C . ASP B 1 108 ? -5.238 -3.805 14.289 1 98.62 108 ASP B C 1
ATOM 2129 O O . ASP B 1 108 ? -4.359 -4.133 15.094 1 98.62 108 ASP B O 1
ATOM 2133 N N . LYS B 1 109 ? -5.93 -4.598 13.625 1 98.75 109 LYS B N 1
ATOM 2134 C CA . LYS B 1 109 ? -5.742 -6.035 13.797 1 98.75 109 LYS B CA 1
ATOM 2135 C C . LYS B 1 109 ? -4.371 -6.477 13.297 1 98.75 109 LYS B C 1
ATOM 2137 O O . LYS B 1 109 ? -3.721 -7.32 13.914 1 98.75 109 LYS B O 1
ATOM 2142 N N . ALA B 1 110 ? -3.941 -5.914 12.156 1 98.75 110 ALA B N 1
ATOM 2143 C CA . ALA B 1 110 ? -2.607 -6.227 11.648 1 98.75 110 ALA B CA 1
ATOM 2144 C C . ALA B 1 110 ? -1.531 -5.812 12.648 1 98.75 110 ALA B C 1
ATOM 2146 O O . ALA B 1 110 ? -0.558 -6.539 12.859 1 98.75 110 ALA B O 1
ATOM 2147 N N . PHE B 1 111 ? -1.723 -4.641 13.25 1 98.5 111 PHE B N 1
ATOM 2148 C CA . PHE B 1 111 ? -0.797 -4.148 14.266 1 98.5 111 PHE B CA 1
ATOM 2149 C C . PHE B 1 111 ? -0.702 -5.129 15.43 1 98.5 111 PHE B C 1
ATOM 2151 O O . PHE B 1 111 ? 0.384 -5.359 15.961 1 98.5 111 PHE B O 1
ATOM 2158 N N . SER B 1 112 ? -1.779 -5.777 15.742 1 98.19 112 SER B N 1
ATOM 2159 C CA . SER B 1 112 ? -1.842 -6.68 16.891 1 98.19 112 SER B CA 1
ATOM 2160 C C . SER B 1 112 ? -1.162 -8.008 16.578 1 98.19 112 SER B C 1
ATOM 2162 O O . SER B 1 112 ? -0.919 -8.812 17.484 1 98.19 112 SER B O 1
ATOM 2164 N N . LEU B 1 113 ? -0.819 -8.305 15.352 1 98.25 113 LEU B N 1
ATOM 2165 C CA . LEU B 1 113 ? -0.193 -9.562 14.961 1 98.25 113 LEU B CA 1
ATOM 2166 C C . LEU B 1 113 ? 1.326 -9.461 15.039 1 98.25 113 LEU B C 1
ATOM 2168 O O . LEU B 1 113 ? 2.033 -10.422 14.719 1 98.25 113 LEU B O 1
ATOM 2172 N N . GLN B 1 114 ? 1.899 -8.344 15.492 1 96.88 114 GLN B N 1
ATOM 2173 C CA . GLN B 1 114 ? 3.326 -8.047 15.469 1 96.88 114 GLN B CA 1
ATOM 2174 C C . GLN B 1 114 ? 4.129 -9.125 16.188 1 96.88 114 GLN B C 1
ATOM 2176 O O . GLN B 1 114 ? 5.238 -9.461 15.766 1 96.88 114 GLN B O 1
ATOM 2181 N N . LYS B 1 115 ? 3.59 -9.688 17.234 1 96.19 115 LYS B N 1
ATOM 2182 C CA . LYS B 1 115 ? 4.309 -10.695 18 1 96.19 115 LYS B CA 1
ATOM 2183 C C . LYS B 1 115 ? 4.414 -12.008 17.219 1 96.19 115 LYS B C 1
ATOM 2185 O O . LYS B 1 115 ? 5.387 -12.75 17.375 1 96.19 115 LYS B O 1
ATOM 2190 N N . ARG B 1 116 ? 3.436 -12.242 16.344 1 97.94 116 ARG B N 1
ATOM 2191 C CA . ARG B 1 116 ? 3.412 -13.484 15.586 1 97.94 116 ARG B CA 1
ATOM 2192 C C . ARG B 1 116 ? 4.223 -13.359 14.305 1 97.94 116 ARG B C 1
ATOM 2194 O O . ARG B 1 116 ? 4.918 -14.297 13.906 1 97.94 116 ARG B O 1
ATOM 2201 N N . HIS B 1 117 ? 4.156 -12.234 13.656 1 97.69 117 HIS B N 1
ATOM 2202 C CA . HIS B 1 117 ? 4.855 -11.953 12.414 1 97.69 117 HIS B CA 1
ATOM 2203 C C . HIS B 1 117 ? 5.293 -10.492 12.344 1 97.69 117 HIS B C 1
ATOM 2205 O O . HIS B 1 117 ? 4.461 -9.586 12.438 1 97.69 117 HIS B O 1
ATOM 2211 N N . ARG B 1 118 ? 6.535 -10.195 12.195 1 95.06 118 ARG B N 1
ATOM 2212 C CA . ARG B 1 118 ? 7.098 -8.859 12.336 1 95.06 118 ARG B CA 1
ATOM 2213 C C . ARG B 1 118 ? 7.215 -8.164 10.984 1 95.06 118 ARG B C 1
ATOM 2215 O O . ARG B 1 118 ? 8.258 -7.602 10.656 1 95.06 118 ARG B O 1
ATOM 2222 N N . ASP B 1 119 ? 6.277 -8.281 10.156 1 96.81 119 ASP B N 1
ATOM 2223 C CA . ASP B 1 119 ? 6.133 -7.551 8.898 1 96.81 119 ASP B CA 1
ATOM 2224 C C . ASP B 1 119 ? 4.715 -7.016 8.734 1 96.81 119 ASP B C 1
ATOM 2226 O O . ASP B 1 119 ? 3.777 -7.785 8.508 1 96.81 119 ASP B O 1
ATOM 2230 N N . PHE B 1 120 ? 4.586 -5.812 8.859 1 98 120 PHE B N 1
ATOM 2231 C CA . PHE B 1 120 ? 3.273 -5.18 8.898 1 98 120 PHE B CA 1
ATOM 2232 C C . PHE B 1 120 ? 2.518 -5.414 7.594 1 98 120 PHE B C 1
ATOM 2234 O O . PHE B 1 120 ? 1.306 -5.645 7.605 1 98 120 PHE B O 1
ATOM 2241 N N . GLU B 1 121 ? 3.143 -5.344 6.477 1 97 121 GLU B N 1
ATOM 2242 C CA . GLU B 1 121 ? 2.496 -5.562 5.188 1 97 121 GLU B CA 1
ATOM 2243 C C . GLU B 1 121 ? 1.912 -6.969 5.098 1 97 121 GLU B C 1
ATOM 2245 O O . GLU B 1 121 ? 0.767 -7.145 4.672 1 97 121 GLU B O 1
ATOM 2250 N N . ASP B 1 122 ? 2.674 -7.961 5.469 1 98.06 122 ASP B N 1
ATOM 2251 C CA . ASP B 1 122 ? 2.201 -9.344 5.48 1 98.06 122 ASP B CA 1
ATOM 2252 C C . ASP B 1 122 ? 1.008 -9.508 6.418 1 98.06 122 ASP B C 1
ATOM 2254 O O . ASP B 1 122 ? 0.042 -10.195 6.09 1 98.06 122 ASP B O 1
ATOM 2258 N N . ASP B 1 123 ? 1.105 -8.844 7.559 1 98.69 123 ASP B N 1
ATOM 2259 C CA . ASP B 1 123 ? 0.021 -8.914 8.531 1 98.69 123 ASP B CA 1
ATOM 2260 C C . ASP B 1 123 ? -1.259 -8.297 7.977 1 98.69 123 ASP B C 1
ATOM 2262 O O . ASP B 1 123 ? -2.357 -8.805 8.219 1 98.69 123 ASP B O 1
ATOM 2266 N N . LEU B 1 124 ? -1.136 -7.215 7.227 1 98.69 124 LEU B N 1
ATOM 2267 C CA . LEU B 1 124 ? -2.287 -6.602 6.578 1 98.69 124 LEU B CA 1
ATOM 2268 C C . LEU B 1 124 ? -2.949 -7.574 5.605 1 98.69 124 LEU B C 1
ATOM 2270 O O . LEU B 1 124 ? -4.176 -7.648 5.539 1 98.69 124 LEU B O 1
ATOM 2274 N N . ILE B 1 125 ? -2.156 -8.32 4.883 1 98.75 125 ILE B N 1
ATOM 2275 C CA . ILE B 1 125 ? -2.67 -9.289 3.916 1 98.75 125 ILE B CA 1
ATOM 2276 C C . ILE B 1 125 ? -3.441 -10.383 4.645 1 98.75 125 ILE B C 1
ATOM 2278 O O . ILE B 1 125 ? -4.543 -10.75 4.23 1 98.75 125 ILE B O 1
ATOM 2282 N N . ILE B 1 126 ? -2.93 -10.875 5.754 1 98.88 126 ILE B N 1
ATOM 2283 C CA . ILE B 1 126 ? -3.566 -11.922 6.543 1 98.88 126 ILE B CA 1
ATOM 2284 C C . ILE B 1 126 ? -4.914 -11.422 7.066 1 98.88 126 ILE B C 1
ATOM 2286 O O . ILE B 1 126 ? -5.934 -12.102 6.914 1 98.88 126 ILE B O 1
ATOM 2290 N N . VAL B 1 127 ? -4.926 -10.258 7.625 1 98.81 127 VAL B N 1
ATOM 2291 C CA . VAL B 1 127 ? -6.141 -9.727 8.234 1 98.81 127 VAL B CA 1
ATOM 2292 C C . VAL B 1 127 ? -7.176 -9.43 7.156 1 98.81 127 VAL B C 1
ATOM 2294 O O . VAL B 1 127 ? -8.359 -9.711 7.328 1 98.81 127 VAL B O 1
ATOM 2297 N N . ALA B 1 128 ? -6.707 -8.812 6.031 1 98.69 128 ALA B N 1
ATOM 2298 C CA . ALA B 1 128 ? -7.617 -8.547 4.922 1 98.69 128 ALA B CA 1
ATOM 2299 C C . ALA B 1 128 ? -8.289 -9.836 4.441 1 98.69 128 ALA B C 1
ATOM 2301 O O . ALA B 1 128 ? -9.484 -9.852 4.164 1 98.69 128 ALA B O 1
ATOM 2302 N N . ALA B 1 129 ? -7.516 -10.914 4.305 1 98.62 129 ALA B N 1
ATOM 2303 C CA . ALA B 1 129 ? -8.055 -12.211 3.896 1 98.62 129 ALA B CA 1
ATOM 2304 C C . ALA B 1 129 ? -9.086 -12.719 4.902 1 98.62 129 ALA B C 1
ATOM 2306 O O . ALA B 1 129 ? -10.188 -13.117 4.52 1 98.62 129 ALA B O 1
ATOM 2307 N N . GLN B 1 130 ? -8.773 -12.602 6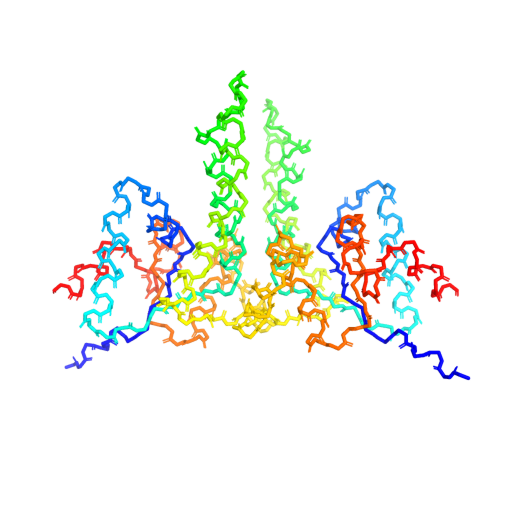.148 1 98.31 130 GLN B N 1
ATOM 2308 C CA . GLN B 1 130 ? -9.664 -13.086 7.203 1 98.31 130 GLN B CA 1
ATOM 2309 C C . GLN B 1 130 ? -10.977 -12.305 7.211 1 98.31 130 GLN B C 1
ATOM 2311 O O . GLN B 1 130 ? -12.055 -12.891 7.277 1 98.31 130 GLN B O 1
ATOM 2316 N N . GLN B 1 131 ? -10.875 -11.039 7.09 1 98.12 131 GLN B N 1
ATOM 2317 C CA . GLN B 1 131 ? -12.047 -10.172 7.172 1 98.12 131 GLN B CA 1
ATOM 2318 C C . GLN B 1 131 ? -12.922 -10.312 5.934 1 98.12 131 GLN B C 1
ATOM 2320 O O . GLN B 1 131 ? -14.109 -9.977 5.961 1 98.12 131 GLN B O 1
ATOM 2325 N N . SER B 1 132 ? -12.359 -10.773 4.871 1 97.94 132 SER B N 1
ATOM 2326 C CA . SER B 1 132 ? -13.102 -10.898 3.621 1 97.94 132 SER B CA 1
ATOM 2327 C C . SER B 1 132 ? -13.703 -12.289 3.477 1 97.94 132 SER B C 1
ATOM 2329 O O . SER B 1 132 ? -14.336 -12.602 2.465 1 97.94 132 SER B O 1
ATOM 2331 N N . GLY B 1 133 ? -13.406 -13.156 4.438 1 97.62 133 GLY B N 1
ATOM 2332 C CA . GLY B 1 133 ? -13.977 -14.5 4.418 1 97.62 133 GLY B CA 1
ATOM 2333 C C . GLY B 1 133 ? -13.195 -15.461 3.541 1 97.62 133 GLY B C 1
ATOM 2334 O O . GLY B 1 133 ? -13.734 -16.484 3.094 1 97.62 133 GLY B O 1
ATOM 2335 N N . ALA B 1 134 ? -11.984 -15.078 3.229 1 98.25 134 ALA B N 1
ATOM 2336 C CA . ALA B 1 134 ? -11.156 -15.992 2.445 1 98.25 134 ALA B CA 1
ATOM 2337 C C . ALA B 1 134 ? -10.867 -17.266 3.227 1 98.25 134 ALA B C 1
ATOM 2339 O O . ALA B 1 134 ? -10.711 -17.234 4.449 1 98.25 134 ALA B O 1
ATOM 2340 N N . ASN B 1 135 ? -10.734 -18.344 2.471 1 98.06 135 ASN B N 1
ATOM 2341 C CA . ASN B 1 135 ? -10.352 -19.625 3.074 1 98.06 135 ASN B CA 1
ATOM 2342 C C . ASN B 1 135 ? -8.852 -19.672 3.371 1 98.06 135 ASN B C 1
ATOM 2344 O O . ASN B 1 135 ? -8.43 -20.344 4.316 1 98.06 135 ASN B O 1
ATOM 2348 N N . CYS B 1 136 ? -8.109 -18.969 2.596 1 98.44 136 CYS B N 1
ATOM 2349 C CA . CYS B 1 136 ? -6.664 -18.953 2.775 1 98.44 136 CYS B CA 1
ATOM 2350 C C . CYS B 1 136 ? -6.031 -17.812 1.99 1 98.44 136 CYS B C 1
ATOM 2352 O O . CYS B 1 136 ? -6.699 -17.156 1.186 1 98.44 136 CYS B O 1
ATOM 2354 N N . VAL B 1 137 ? -4.809 -17.578 2.326 1 98.81 137 VAL B N 1
ATOM 2355 C CA . VAL B 1 137 ? -3.922 -16.719 1.546 1 98.81 137 VAL B CA 1
ATOM 2356 C C . VAL B 1 137 ? -2.986 -17.578 0.698 1 98.81 137 VAL B C 1
ATOM 2358 O O . VAL B 1 137 ? -2.346 -18.5 1.21 1 98.81 137 VAL B O 1
ATOM 2361 N N . VAL B 1 138 ? -2.938 -17.297 -0.579 1 98.75 138 VAL B N 1
ATOM 2362 C CA . VAL B 1 138 ? -2.012 -18 -1.459 1 98.75 138 VAL B CA 1
ATOM 2363 C C . VAL B 1 138 ? -0.704 -17.219 -1.565 1 98.75 138 VAL B C 1
ATOM 2365 O O . VAL B 1 138 ? -0.684 -16.094 -2.082 1 98.75 138 VAL B O 1
ATOM 2368 N N . THR B 1 139 ? 0.373 -17.781 -1.115 1 98.56 139 THR B N 1
ATOM 2369 C CA . THR B 1 139 ? 1.663 -17.094 -1.065 1 98.56 139 THR B CA 1
ATOM 2370 C C . THR B 1 139 ? 2.807 -18.109 -1.144 1 98.56 139 THR B C 1
ATOM 2372 O O . THR B 1 139 ? 2.631 -19.281 -0.813 1 98.56 139 THR B O 1
ATOM 2375 N N . SER B 1 140 ? 4.008 -17.641 -1.621 1 97.25 140 SER B N 1
ATOM 2376 C CA . SER B 1 140 ? 5.219 -18.469 -1.637 1 97.25 140 SER B CA 1
ATOM 2377 C C . SER B 1 140 ? 6.188 -18.047 -0.538 1 97.25 140 SER B C 1
ATOM 2379 O O . SER B 1 140 ? 7.328 -18.5 -0.501 1 97.25 140 SER B O 1
ATOM 2381 N N . ASP B 1 141 ? 5.73 -17.094 0.307 1 97.75 141 ASP B N 1
ATOM 2382 C CA . ASP B 1 141 ? 6.578 -16.609 1.39 1 97.75 141 ASP B CA 1
ATOM 2383 C C . ASP B 1 141 ? 6.703 -17.641 2.5 1 97.75 141 ASP B C 1
ATOM 2385 O O . ASP B 1 141 ? 5.809 -17.781 3.336 1 97.75 141 ASP B O 1
ATOM 2389 N N . ALA B 1 142 ? 7.844 -18.297 2.564 1 98.06 142 ALA B N 1
ATOM 2390 C CA . ALA B 1 142 ? 8.055 -19.422 3.479 1 98.06 142 ALA B CA 1
ATOM 2391 C C . ALA B 1 142 ? 7.934 -18.969 4.934 1 98.06 142 ALA B C 1
ATOM 2393 O O . ALA B 1 142 ? 7.422 -19.719 5.777 1 98.06 142 ALA B O 1
ATOM 2394 N N . GLU B 1 143 ? 8.414 -17.812 5.258 1 98.19 143 GLU B N 1
ATOM 2395 C CA . GLU B 1 143 ? 8.352 -17.312 6.629 1 98.19 143 GLU B CA 1
ATOM 2396 C C . GLU B 1 143 ? 6.906 -17.031 7.043 1 98.19 143 GLU B C 1
ATOM 2398 O O . GLU B 1 143 ? 6.488 -17.391 8.141 1 98.19 143 GLU B O 1
ATOM 2403 N N . LEU B 1 144 ? 6.156 -16.359 6.215 1 98.56 144 LEU B N 1
ATOM 2404 C CA . LEU B 1 144 ? 4.75 -16.094 6.492 1 98.56 144 LEU B CA 1
ATOM 2405 C C . LEU B 1 144 ? 3.979 -17.406 6.672 1 98.56 144 LEU B C 1
ATOM 2407 O O . LEU B 1 144 ? 3.162 -17.516 7.59 1 98.56 144 LEU B O 1
ATOM 2411 N N . ILE B 1 145 ? 4.262 -18.391 5.824 1 98.69 145 ILE B N 1
ATOM 2412 C CA . ILE B 1 145 ? 3.605 -19.688 5.891 1 98.69 145 ILE B CA 1
ATOM 2413 C C . ILE B 1 145 ? 3.914 -20.359 7.23 1 98.69 145 ILE B C 1
ATOM 2415 O O . ILE B 1 145 ? 3.025 -20.922 7.867 1 98.69 145 ILE B O 1
ATOM 2419 N N . SER B 1 146 ? 5.129 -20.281 7.629 1 98.62 146 SER B N 1
ATOM 2420 C CA . SER B 1 146 ? 5.523 -20.906 8.883 1 98.62 146 SER B CA 1
ATOM 2421 C C . SER B 1 146 ? 4.812 -20.266 10.07 1 98.62 146 SER B C 1
ATOM 2423 O O . SER B 1 146 ? 4.539 -20.922 11.07 1 98.62 146 SER B O 1
ATOM 2425 N N . HIS B 1 147 ? 4.484 -19 10.008 1 98.62 147 HIS B N 1
ATOM 2426 C CA . HIS B 1 147 ? 3.852 -18.281 11.109 1 98.62 147 HIS B CA 1
ATOM 2427 C C . HIS B 1 147 ? 2.334 -18.422 11.055 1 98.62 147 HIS B C 1
ATOM 2429 O O . HIS B 1 147 ? 1.657 -18.266 12.078 1 98.62 147 HIS B O 1
ATOM 2435 N N . PHE B 1 148 ? 1.832 -18.688 9.883 1 98.62 148 PHE B N 1
ATOM 2436 C CA . PHE B 1 148 ? 0.404 -18.906 9.695 1 98.62 148 PHE B CA 1
ATOM 2437 C C . PHE B 1 148 ? 0.163 -20.172 8.883 1 98.62 148 PHE B C 1
ATOM 2439 O O . PHE B 1 148 ? -0.513 -20.141 7.852 1 98.62 148 PHE B O 1
ATOM 2446 N N . PRO B 1 149 ? 0.653 -21.312 9.328 1 97.94 149 PRO B N 1
ATOM 2447 C CA . PRO B 1 149 ? 0.556 -22.547 8.539 1 97.94 149 PRO B CA 1
ATOM 2448 C C . PRO B 1 149 ? -0.889 -22.984 8.305 1 97.94 149 PRO B C 1
ATOM 2450 O O . PRO B 1 149 ? -1.184 -23.641 7.293 1 97.94 149 PRO B O 1
ATOM 2453 N N . GLU B 1 150 ? -1.823 -22.609 9.133 1 97.19 150 GLU B N 1
ATOM 2454 C CA . GLU B 1 150 ? -3.229 -22.984 9.039 1 97.19 150 GLU B CA 1
ATOM 2455 C C . GLU B 1 150 ? -3.963 -22.141 8.008 1 97.19 150 GLU B C 1
ATOM 2457 O O . GLU B 1 150 ? -5.055 -22.5 7.559 1 97.19 150 GLU B O 1
ATOM 2462 N N . TYR B 1 151 ? -3.309 -21.031 7.547 1 98 151 TYR B N 1
ATOM 2463 C CA . TYR B 1 151 ? -4.078 -20.062 6.777 1 98 151 TYR B CA 1
ATOM 2464 C C . TYR B 1 151 ? -3.375 -19.734 5.465 1 98 151 TYR B C 1
ATOM 2466 O O . TYR B 1 151 ? -3.98 -19.141 4.562 1 98 151 TYR B O 1
ATOM 2474 N N . CYS B 1 152 ? -2.16 -20.109 5.332 1 98.69 152 CYS B N 1
ATOM 2475 C CA . CYS B 1 152 ? -1.389 -19.828 4.125 1 98.69 152 CYS B CA 1
ATOM 2476 C C . CYS B 1 152 ? -1.173 -21.109 3.32 1 98.69 152 CYS B C 1
ATOM 2478 O O . CYS B 1 152 ? -0.916 -22.172 3.891 1 98.69 152 CYS B O 1
ATOM 2480 N N . LYS B 1 153 ? -1.291 -21.031 2.043 1 98.19 153 LYS B N 1
ATOM 2481 C CA . LYS B 1 153 ? -1.034 -22.125 1.104 1 98.19 153 LYS B CA 1
ATOM 2482 C C . LYS B 1 153 ? -0.172 -21.656 -0.064 1 98.19 153 LYS B C 1
ATOM 2484 O O . LYS B 1 153 ? -0.319 -20.516 -0.532 1 98.19 153 LYS B O 1
ATOM 2489 N N . THR B 1 154 ? 0.644 -22.516 -0.513 1 98 154 THR B N 1
ATOM 2490 C CA . THR B 1 154 ? 1.436 -22.203 -1.697 1 98 154 THR B CA 1
ATOM 2491 C C . THR B 1 154 ? 0.6 -22.359 -2.965 1 98 154 THR B C 1
ATOM 2493 O O . THR B 1 154 ? -0.42 -23.047 -2.959 1 98 154 THR B O 1
ATOM 2496 N N . PRO B 1 155 ? 1.07 -21.688 -4.027 1 97.62 155 PRO B N 1
ATOM 2497 C CA . PRO B 1 155 ? 0.384 -21.922 -5.297 1 97.62 155 PRO B CA 1
ATOM 2498 C C . PRO B 1 155 ? 0.329 -23.406 -5.664 1 97.62 155 PRO B C 1
ATOM 2500 O O . PRO B 1 155 ? -0.704 -23.891 -6.133 1 97.62 155 PRO B O 1
ATOM 2503 N N . ALA B 1 156 ? 1.39 -24.125 -5.441 1 96.75 156 ALA B N 1
ATOM 2504 C CA . ALA B 1 156 ? 1.438 -25.547 -5.742 1 96.75 156 ALA B CA 1
ATOM 2505 C C . ALA B 1 156 ? 0.387 -26.312 -4.945 1 96.75 156 ALA B C 1
ATOM 2507 O O . ALA B 1 156 ? -0.247 -27.234 -5.465 1 96.75 156 ALA B O 1
ATOM 2508 N N . GLU B 1 157 ? 0.233 -25.984 -3.707 1 96.88 157 GLU B N 1
ATOM 2509 C CA . GLU B 1 157 ? -0.771 -26.641 -2.865 1 96.88 157 GLU B CA 1
ATOM 2510 C C . GLU B 1 157 ? -2.182 -26.359 -3.381 1 96.88 157 GLU B C 1
ATOM 2512 O O . GLU B 1 157 ? -3.043 -27.25 -3.344 1 96.88 157 GLU B O 1
ATOM 2517 N N . ILE B 1 158 ? -2.42 -25.156 -3.809 1 97 158 ILE B N 1
ATOM 2518 C CA . ILE B 1 158 ? -3.727 -24.781 -4.344 1 97 158 ILE B CA 1
ATOM 2519 C C . ILE B 1 158 ? -4.004 -25.578 -5.617 1 97 158 ILE B C 1
ATOM 2521 O O . ILE B 1 158 ? -5.102 -26.109 -5.797 1 97 158 ILE B O 1
ATOM 2525 N N . VAL B 1 159 ? -3.008 -25.656 -6.492 1 95.94 159 VAL B N 1
ATOM 2526 C CA . VAL B 1 159 ? -3.156 -26.391 -7.746 1 95.94 159 VAL B CA 1
ATOM 2527 C C . VAL B 1 159 ? -3.471 -27.859 -7.457 1 95.94 159 VAL B C 1
ATOM 2529 O O . VAL B 1 159 ? -4.375 -28.438 -8.062 1 95.94 159 VAL B O 1
ATOM 2532 N N . ALA B 1 160 ? -2.771 -28.422 -6.559 1 95.88 160 ALA B N 1
ATOM 2533 C CA . ALA B 1 160 ? -2.977 -29.828 -6.188 1 95.88 160 ALA B CA 1
ATOM 2534 C C . ALA B 1 160 ? -4.375 -30.047 -5.621 1 95.88 160 ALA B C 1
ATOM 2536 O O . ALA B 1 160 ? -5 -31.078 -5.875 1 95.88 160 ALA B O 1
ATOM 2537 N N . ALA B 1 161 ? -4.82 -29.094 -4.855 1 94.56 161 ALA B N 1
ATOM 2538 C CA . ALA B 1 161 ? -6.113 -29.219 -4.184 1 94.56 161 ALA B CA 1
ATOM 2539 C C . ALA B 1 161 ? -7.262 -29.047 -5.172 1 94.56 161 ALA B C 1
ATOM 2541 O O . ALA B 1 161 ? -8.352 -29.578 -4.961 1 94.56 161 ALA B O 1
ATOM 2542 N N . LEU B 1 162 ? -7.043 -28.328 -6.215 1 92.12 162 LEU B N 1
ATOM 2543 C CA . LEU B 1 162 ? -8.141 -27.969 -7.105 1 92.12 162 LEU B CA 1
ATOM 2544 C C . LEU B 1 162 ? -8.148 -28.859 -8.344 1 92.12 162 LEU B C 1
ATOM 2546 O O . LEU B 1 162 ? -9.133 -28.891 -9.086 1 92.12 162 LEU B O 1
ATOM 2550 N N . GLU B 1 163 ? -7.012 -29.484 -8.656 1 85.56 163 GLU B N 1
ATOM 2551 C CA . GLU B 1 163 ? -6.965 -30.406 -9.789 1 85.56 163 GLU B CA 1
ATOM 2552 C C . GLU B 1 163 ? -7.844 -31.625 -9.531 1 85.56 163 GLU B C 1
ATOM 2554 O O . GLU B 1 163 ? -7.926 -32.125 -8.406 1 85.56 163 GLU B O 1
#

Sequence (326 aa):
MTDVSMQRILLDTNVLLDYLLHRDDHAKMAEAVMELGAKNNITLLCASLSLKDIAYLSSSAIRREFKPNESEVENFTRGFLSSRVPWRCIEQVKEMCDIVAVDESTCDKAFSLQKRHRDFEDDLIIVAAQQSGANCVVTSDAELISHFPEYCKTPAEIVAALEMTDVSMQRILLDTNVLLDYLLHRDDHAKMAEAVMELGAKNNITLLCASLSLKDIAYLSSSAIRREFKPNESEVENFTRGFLSSRVPWRCIEQVKEMCDIVAVDESTCDKAFSLQKRHRDFEDDLIIVAAQQSGANCVVTSDAELISHFPEYCKTPAEIVAALE